Protein AF-A0A1E3VMN7-F1 (afdb_monomer_lite)

Sequence (327 aa):
MAWQLLLWRPREERSADHFLLVGLVFLIGFGSLAFHLYADEGTALADVIPIVIFMLVYLGFALNRFLGVPPGWTVMLAIGFVALVGAAMHVQCWEGGIGLPGPEVTDAKPCLNGSMAYLPALGALIVIGMLLAERHHRAAPYVIWAAVLFTVSIILRSLDMAFCDQVVIDGRNVGTHFIWHLLNAVVLFLLLRASLEAGPVLAAPATAEPVTEAEPEAPSAPAAAPVETVPVEAMPAKDEPVETPEVASAGEAAMLEAAAKAEEEAEEAEPDDGPEPKVSEASDAAEEEAPKEDESESPRQRVGRRRSRPVPPKAPFGRPERASTQS

pLDDT: mean 73.31, std 27.24, range [29.06, 98.81]

Secondary structure (DSSP, 8-state):
-HHHHHHHS-GGG--HHHHHHHHHHHHHHHHHHHHHHH-SHHHHHHHHHHHHHHHHHHHHHIIIIIT---HHHHHHHHHHHHHHHHHHHT-EEETTEEE---TT--S-EEGGGGGGGGHHHHHHHHHHHHHHHHTT-TTHHHHHHHHHHHHHHHHHHHHHHHHTTT-EETTEE--SHHHHHHHHHHHHHHHHHHHTTSPP-----------------PPPP----PPPPPPP-----------------SSSHHHHHHHHHHHTTSSS-----------------------------------------------------------

Foldseek 3Di:
DLVVVLVPDDPLLHDPLLVVLVVLLVQLVVLVVQCVVPVDPVSVCSNVVSVLVNLLSLQLLLCCQVVVHDNVVSVVVSVVLVVQLVLQQQWWDDPVGIHRDDPPDPRTDQALLSLSSCVSSLVSLVVSLVVCVVVVQPLNVLSVVLSVLLVVLSNQSSCQVVCQVVDADPNHRPGSNVVSVVSVSSSSVSSSVSSSSGGRPPDDPPPPDPPPPDPPPDDDDDDDDDDDDDDDDDDDDDDDDDDDDDDDDDPPVVVVVVVVVVVVVVPPDDDDDDDDDDDDDDDDDDDDDDDDDDDDDDDDDDDDDDDDDDDDDDDDDDDDDDDDDDD

Radius of gyration: 40.38 Å; chains: 1; bounding box: 114×70×128 Å

Structure (mmCIF, N/CA/C/O backbone):
data_AF-A0A1E3VMN7-F1
#
_entry.id   AF-A0A1E3VMN7-F1
#
loop_
_atom_site.group_PDB
_atom_site.id
_atom_site.type_symbol
_atom_site.label_atom_id
_atom_site.label_alt_id
_atom_site.label_comp_id
_atom_site.label_asym_id
_atom_site.label_entity_id
_atom_site.label_seq_id
_atom_site.pdbx_PDB_ins_code
_atom_site.Cartn_x
_atom_site.Cartn_y
_atom_site.Cartn_z
_atom_site.occupancy
_atom_site.B_iso_or_equiv
_atom_site.auth_seq_id
_atom_site.auth_comp_id
_atom_site.auth_asym_id
_atom_site.auth_atom_id
_atom_site.pdbx_PDB_model_num
ATOM 1 N N . MET A 1 1 ? -17.424 1.208 -3.828 1.00 82.81 1 MET A N 1
ATOM 2 C CA . MET A 1 1 ? -17.922 0.214 -2.845 1.00 82.81 1 MET A CA 1
ATOM 3 C C . MET A 1 1 ? -17.631 0.601 -1.392 1.00 82.81 1 MET A C 1
ATOM 5 O O . MET A 1 1 ? -18.583 0.824 -0.660 1.00 82.81 1 MET A O 1
ATOM 9 N N . ALA A 1 2 ? -16.369 0.741 -0.961 1.00 82.12 2 ALA A N 1
ATOM 10 C CA . ALA A 1 2 ? -16.036 1.039 0.445 1.00 82.12 2 ALA A CA 1
ATOM 11 C C . ALA A 1 2 ? -16.688 2.321 1.006 1.00 82.12 2 ALA A C 1
ATOM 13 O O . ALA A 1 2 ? -17.198 2.308 2.121 1.00 82.12 2 ALA A O 1
ATOM 14 N N . TRP A 1 3 ? -16.751 3.394 0.209 1.00 87.88 3 TRP A N 1
ATOM 15 C CA . TRP A 1 3 ? -17.481 4.620 0.563 1.00 87.88 3 TRP A CA 1
ATOM 16 C C . TRP A 1 3 ? -18.953 4.350 0.903 1.00 87.88 3 TRP A C 1
ATOM 18 O O . TRP A 1 3 ? -19.457 4.813 1.920 1.00 87.88 3 TRP A O 1
ATOM 28 N N . GLN A 1 4 ? -19.629 3.540 0.087 1.00 90.12 4 GLN A N 1
ATOM 29 C CA . GLN A 1 4 ? -21.030 3.191 0.299 1.00 90.12 4 GLN A CA 1
ATOM 30 C C . GLN A 1 4 ? -21.219 2.377 1.584 1.00 90.12 4 GLN A C 1
ATOM 32 O O . GLN A 1 4 ? -22.103 2.688 2.377 1.00 90.12 4 GLN A O 1
ATOM 37 N N . LEU A 1 5 ? -20.348 1.388 1.820 1.00 88.00 5 LEU A N 1
ATOM 38 C CA . LEU A 1 5 ? -20.354 0.594 3.053 1.00 88.00 5 LEU A CA 1
ATOM 39 C C . LEU A 1 5 ? -20.176 1.481 4.293 1.00 88.00 5 LEU A C 1
ATOM 41 O O . LEU A 1 5 ? -20.866 1.288 5.292 1.00 88.00 5 LEU A O 1
ATOM 45 N N . LEU A 1 6 ? -19.300 2.488 4.219 1.00 88.94 6 LEU A N 1
ATOM 46 C CA . LEU A 1 6 ? -19.110 3.461 5.294 1.00 88.94 6 LEU A CA 1
ATOM 47 C C . LEU A 1 6 ? -20.357 4.334 5.511 1.00 88.94 6 LEU A C 1
ATOM 49 O O . LEU A 1 6 ? -20.742 4.585 6.652 1.00 88.94 6 LEU A O 1
ATOM 53 N N . LEU A 1 7 ? -21.009 4.789 4.438 1.00 90.56 7 LEU A N 1
ATOM 54 C CA . LEU A 1 7 ? -22.218 5.611 4.534 1.00 90.56 7 LEU A CA 1
ATOM 55 C C . LEU A 1 7 ? -23.453 4.845 5.021 1.00 90.56 7 LEU A C 1
ATOM 57 O O . LEU A 1 7 ? -24.372 5.476 5.545 1.00 90.56 7 LEU A O 1
ATOM 61 N N . TRP A 1 8 ? -23.484 3.520 4.883 1.00 91.75 8 TRP A N 1
ATOM 62 C CA . TRP A 1 8 ? -24.551 2.675 5.429 1.00 91.75 8 TRP A CA 1
ATOM 63 C C . TRP A 1 8 ? -24.409 2.382 6.924 1.00 91.75 8 TRP A C 1
ATOM 65 O O . TRP A 1 8 ? -25.374 1.956 7.552 1.00 91.75 8 TRP A O 1
ATOM 75 N N . ARG A 1 9 ? -23.247 2.652 7.523 1.00 87.94 9 ARG A N 1
ATOM 76 C CA . ARG A 1 9 ? -23.039 2.478 8.967 1.00 87.94 9 ARG A CA 1
ATOM 77 C C . ARG A 1 9 ? -23.756 3.570 9.770 1.00 87.94 9 ARG A C 1
ATOM 79 O O . ARG A 1 9 ? -23.831 4.705 9.284 1.00 87.94 9 ARG A O 1
ATOM 86 N N . PRO A 1 10 ? -24.234 3.297 10.996 1.00 89.25 10 PRO A N 1
ATOM 87 C CA . PRO A 1 10 ? -24.725 4.331 11.910 1.00 89.25 10 PRO A CA 1
ATOM 88 C C . PRO A 1 10 ? -23.705 5.460 12.089 1.00 89.25 10 PRO A C 1
ATOM 90 O O . PRO A 1 10 ? -22.500 5.229 11.997 1.00 89.25 10 PRO A O 1
ATOM 93 N N . ARG A 1 11 ? -24.162 6.697 12.328 1.00 85.19 11 ARG A N 1
ATOM 94 C CA . ARG A 1 11 ? -23.259 7.861 12.438 1.00 85.19 11 ARG A CA 1
ATOM 95 C C . ARG A 1 11 ? -22.236 7.711 13.566 1.00 85.19 11 ARG A C 1
ATOM 97 O O . ARG A 1 11 ? -21.101 8.127 13.374 1.00 85.19 11 ARG A O 1
ATOM 104 N N . GLU A 1 12 ? -22.613 7.079 14.676 1.00 84.25 12 GLU A N 1
ATOM 105 C CA . GLU A 1 12 ? -21.724 6.827 15.820 1.00 84.25 12 GLU A CA 1
ATOM 106 C C . GLU A 1 12 ? -20.579 5.848 15.505 1.00 84.25 12 GLU A C 1
ATOM 108 O O . GLU A 1 12 ? -19.523 5.903 16.128 1.00 84.25 12 GLU A O 1
ATOM 113 N N . GLU A 1 13 ? -20.751 4.974 14.509 1.00 84.88 13 GLU A N 1
ATOM 114 C CA . GLU A 1 13 ? -19.733 3.999 14.087 1.00 84.88 13 GLU A CA 1
ATOM 115 C C . GLU A 1 13 ? -18.788 4.557 13.007 1.00 84.88 13 GLU A C 1
ATOM 117 O O . GLU A 1 13 ? -17.828 3.897 12.586 1.00 84.88 13 GLU A O 1
ATOM 122 N N . ARG A 1 14 ? -19.052 5.774 12.518 1.00 88.00 14 ARG A N 1
ATOM 123 C CA . ARG A 1 14 ? -18.200 6.455 11.540 1.00 88.00 14 ARG A CA 1
ATOM 124 C C . ARG A 1 14 ? -17.135 7.240 12.291 1.00 88.00 14 ARG A C 1
ATOM 126 O O . ARG A 1 14 ? -17.440 8.061 13.144 1.00 88.00 14 ARG A O 1
ATOM 133 N N . SER A 1 15 ? -15.875 7.026 11.932 1.00 88.31 15 SER A N 1
ATOM 134 C CA . SER A 1 15 ? -14.748 7.761 12.502 1.00 88.31 15 SER A CA 1
ATOM 135 C C . SER A 1 15 ? -14.002 8.518 11.408 1.00 88.31 15 SER A C 1
ATOM 137 O O . SER A 1 15 ? -14.056 8.121 10.240 1.00 88.31 15 SER A O 1
ATOM 139 N N . ALA A 1 16 ? -13.323 9.608 11.779 1.00 91.62 16 ALA A N 1
ATOM 140 C CA . ALA A 1 16 ? -12.533 10.420 10.851 1.00 91.62 16 ALA A CA 1
ATOM 141 C C . ALA A 1 16 ? -11.503 9.574 10.082 1.00 91.62 16 ALA A C 1
ATOM 143 O O . ALA A 1 16 ? -11.336 9.763 8.879 1.00 91.62 16 ALA A O 1
ATOM 144 N N . ASP A 1 17 ? -10.908 8.579 10.745 1.00 92.38 17 ASP A N 1
ATOM 145 C CA . ASP A 1 17 ? -9.945 7.650 10.149 1.00 92.38 17 ASP A CA 1
ATOM 146 C C . ASP A 1 17 ? -10.533 6.912 8.939 1.00 92.38 17 ASP A C 1
ATOM 148 O O . ASP A 1 17 ? -9.870 6.789 7.914 1.00 92.38 17 ASP A O 1
ATOM 152 N N . HIS A 1 18 ? -11.799 6.479 9.002 1.00 92.44 18 HIS A N 1
ATOM 153 C CA . HIS A 1 18 ? -12.441 5.797 7.873 1.00 92.44 18 HIS A CA 1
ATOM 154 C C . HIS A 1 18 ? -12.563 6.720 6.652 1.00 92.44 18 HIS A C 1
ATOM 156 O O . HIS A 1 18 ? -12.295 6.301 5.528 1.00 92.44 18 HIS A O 1
ATOM 162 N N . PHE A 1 19 ? -12.943 7.984 6.863 1.00 94.38 19 PHE A N 1
ATOM 163 C CA . PHE A 1 19 ? -13.040 8.967 5.781 1.00 94.38 19 PHE A CA 1
ATOM 164 C C . PHE A 1 19 ? -11.667 9.312 5.205 1.00 94.38 19 PHE A C 1
ATOM 166 O O . PHE A 1 19 ? -11.527 9.391 3.985 1.00 94.38 19 PHE A O 1
ATOM 173 N N . LEU A 1 20 ? -10.657 9.461 6.066 1.00 96.75 20 LEU A N 1
ATOM 174 C CA . LEU A 1 20 ? -9.276 9.694 5.655 1.00 96.75 20 LEU A CA 1
ATOM 175 C C . LEU A 1 20 ? -8.756 8.545 4.784 1.00 96.75 20 LEU A C 1
ATOM 177 O O . LEU A 1 20 ? -8.248 8.792 3.694 1.00 96.75 20 LEU A O 1
ATOM 181 N N . LEU A 1 21 ? -8.930 7.295 5.225 1.00 97.31 21 LEU A N 1
ATOM 182 C CA . LEU A 1 21 ? -8.490 6.119 4.474 1.00 97.31 21 LEU A CA 1
ATOM 183 C C . LEU A 1 21 ? -9.192 6.018 3.113 1.00 97.31 21 LEU A C 1
ATOM 185 O O . LEU A 1 21 ? -8.534 5.757 2.108 1.00 97.31 21 LEU A O 1
ATOM 189 N N . VAL A 1 22 ? -10.506 6.267 3.047 1.00 97.19 22 VAL A N 1
ATOM 190 C CA . VAL A 1 22 ? -11.230 6.267 1.765 1.00 97.19 22 VAL A CA 1
ATOM 191 C C . VAL A 1 22 ? -10.747 7.398 0.851 1.00 97.19 22 VAL A C 1
ATOM 193 O O . VAL A 1 22 ? -10.526 7.162 -0.336 1.00 97.19 22 VAL A O 1
ATOM 196 N N . GLY A 1 23 ? -10.541 8.603 1.388 1.00 97.56 23 GLY A N 1
ATOM 197 C CA . GLY A 1 23 ? -10.003 9.737 0.633 1.00 97.56 23 GLY A CA 1
ATOM 198 C C . GLY A 1 23 ? -8.613 9.452 0.060 1.00 97.56 23 GLY A C 1
ATOM 199 O O . GLY A 1 23 ? -8.367 9.722 -1.114 1.00 97.56 23 GLY A O 1
ATOM 200 N N . LEU A 1 24 ? -7.731 8.830 0.846 1.00 98.25 24 LEU A N 1
ATOM 201 C CA . LEU A 1 24 ? -6.405 8.409 0.387 1.00 98.25 24 LEU A CA 1
ATOM 202 C C . LEU A 1 24 ? -6.485 7.372 -0.737 1.00 98.25 24 LEU A C 1
ATOM 204 O O . LEU A 1 24 ? -5.747 7.490 -1.708 1.00 98.25 24 LEU A O 1
ATOM 208 N N . VAL A 1 25 ? -7.403 6.404 -0.667 1.00 98.31 25 VAL A N 1
ATOM 209 C CA . VAL A 1 25 ? -7.595 5.429 -1.757 1.00 98.31 25 VAL A CA 1
ATOM 210 C C . VAL A 1 25 ? -8.078 6.101 -3.047 1.00 98.31 25 VAL A C 1
ATOM 212 O O . VAL A 1 25 ? -7.618 5.728 -4.125 1.00 98.31 25 VAL A O 1
ATOM 215 N N . PHE A 1 26 ? -8.938 7.123 -2.966 1.00 97.38 26 PHE A N 1
ATOM 216 C CA . PHE A 1 26 ? -9.281 7.929 -4.145 1.00 97.38 26 PHE A CA 1
ATOM 217 C C . PHE A 1 26 ? -8.062 8.663 -4.710 1.00 97.38 26 PHE A C 1
ATOM 219 O O . PHE A 1 26 ? -7.855 8.628 -5.921 1.00 97.38 26 PHE A O 1
ATOM 226 N N . LEU A 1 27 ? -7.239 9.284 -3.857 1.00 98.12 27 LEU A N 1
ATOM 227 C CA . LEU A 1 27 ? -6.013 9.960 -4.293 1.00 98.12 27 LEU A CA 1
ATOM 228 C C . LEU A 1 27 ? -5.032 8.996 -4.968 1.00 98.12 27 LEU A C 1
ATOM 230 O O . LEU A 1 27 ? -4.487 9.347 -6.007 1.00 98.12 27 LEU A O 1
ATOM 234 N N . ILE A 1 28 ? -4.868 7.779 -4.438 1.00 98.31 28 ILE A N 1
ATOM 235 C CA . ILE A 1 28 ? -4.066 6.721 -5.073 1.00 98.31 28 ILE A CA 1
ATOM 236 C C . ILE A 1 28 ? -4.623 6.398 -6.463 1.00 98.31 28 ILE A C 1
ATOM 238 O O . ILE A 1 28 ? -3.878 6.389 -7.435 1.00 98.31 28 ILE A O 1
ATOM 242 N N . GLY A 1 29 ? -5.935 6.173 -6.584 1.00 97.06 29 GLY A N 1
ATOM 243 C CA . GLY A 1 29 ? -6.560 5.862 -7.873 1.00 97.06 29 GLY A CA 1
ATOM 244 C C . GLY A 1 29 ? -6.376 6.973 -8.912 1.00 97.06 29 GLY A C 1
ATOM 245 O O . GLY A 1 29 ? -6.014 6.691 -10.053 1.00 97.06 29 GLY A O 1
ATOM 246 N N . PHE A 1 30 ? -6.575 8.235 -8.519 1.00 97.88 30 PHE A N 1
ATOM 247 C CA . PHE A 1 30 ? -6.383 9.381 -9.412 1.00 97.88 30 PHE A CA 1
ATOM 248 C C . PHE A 1 30 ? -4.915 9.609 -9.776 1.00 97.88 30 PHE A C 1
ATOM 250 O O . PHE A 1 30 ? -4.625 9.874 -10.941 1.00 97.88 30 PHE A O 1
ATOM 257 N N . GLY A 1 31 ? -4.000 9.489 -8.812 1.00 97.50 31 GLY A N 1
ATOM 258 C CA . GLY A 1 31 ? -2.562 9.600 -9.049 1.00 97.50 31 GLY A CA 1
ATOM 259 C C . GLY A 1 31 ? -2.064 8.531 -10.014 1.00 97.50 31 GLY A C 1
ATOM 260 O O . GLY A 1 31 ? -1.425 8.853 -11.012 1.00 97.50 31 GLY A O 1
ATOM 261 N N . SER A 1 32 ? -2.458 7.279 -9.777 1.00 96.62 32 SER A N 1
ATOM 262 C CA . SER A 1 32 ? -2.106 6.142 -10.628 1.00 96.62 32 SER A CA 1
ATOM 263 C C . SER A 1 32 ? -2.631 6.300 -12.052 1.00 96.62 32 SER A C 1
ATOM 265 O O . SER A 1 32 ? -1.887 6.136 -13.017 1.00 96.62 32 SER A O 1
ATOM 267 N N . LEU A 1 33 ? -3.898 6.702 -12.199 1.00 97.00 33 LEU A N 1
ATOM 268 C CA . LEU A 1 33 ? -4.479 6.990 -13.508 1.00 97.00 33 LEU A CA 1
ATOM 269 C C . LEU A 1 33 ? -3.723 8.123 -14.219 1.00 97.00 33 LEU A C 1
ATOM 271 O O . LEU A 1 33 ? -3.399 7.989 -15.396 1.00 97.00 33 LEU A O 1
ATOM 275 N N . ALA A 1 34 ? -3.426 9.221 -13.517 1.00 97.31 34 ALA A N 1
ATOM 276 C CA . ALA A 1 34 ? -2.702 10.352 -14.091 1.00 97.31 34 ALA A CA 1
ATOM 277 C C . ALA A 1 34 ? -1.299 9.947 -14.567 1.00 97.31 34 ALA A C 1
ATOM 279 O O . ALA A 1 34 ? -0.908 10.317 -15.672 1.00 97.31 34 ALA A O 1
ATOM 280 N N . PHE A 1 35 ? -0.570 9.143 -13.791 1.00 97.31 35 PHE A N 1
ATOM 281 C CA . PHE A 1 35 ? 0.745 8.652 -14.199 1.00 97.31 35 PHE A CA 1
ATOM 282 C C . PHE A 1 35 ? 0.680 7.794 -15.464 1.00 97.31 35 PHE A C 1
ATOM 284 O O . PHE A 1 35 ? 1.468 8.004 -16.381 1.00 97.31 35 PHE A O 1
ATOM 291 N N . HIS A 1 36 ? -0.306 6.903 -15.574 1.00 95.44 36 HIS A N 1
ATOM 292 C CA . HIS A 1 36 ? -0.474 6.065 -16.770 1.00 95.44 36 HIS A CA 1
ATOM 293 C C . HIS A 1 36 ? -1.017 6.816 -17.997 1.00 95.44 36 HIS A C 1
ATOM 295 O O . HIS A 1 36 ? -0.946 6.298 -19.108 1.00 95.44 36 HIS A O 1
ATOM 301 N N . LEU A 1 37 ? -1.534 8.037 -17.823 1.00 95.88 37 LEU A N 1
ATOM 302 C CA . LEU A 1 37 ? -1.948 8.920 -18.920 1.00 95.88 37 LEU A CA 1
ATOM 303 C C . LEU A 1 37 ? -0.810 9.828 -19.412 1.00 95.88 37 LEU A C 1
ATOM 305 O O . LEU A 1 37 ? -0.699 10.046 -20.618 1.00 95.88 37 LEU A O 1
ATOM 309 N N . TYR A 1 38 ? -0.002 10.379 -18.499 1.00 97.00 38 TYR A N 1
ATOM 310 C CA . TYR A 1 38 ? 0.975 11.435 -18.808 1.00 97.00 38 TYR A CA 1
ATOM 311 C C . TYR A 1 38 ? 2.444 10.997 -18.707 1.00 97.00 38 TYR A C 1
ATOM 313 O O . TYR A 1 38 ? 3.273 11.520 -19.449 1.00 97.00 38 TYR A O 1
ATOM 321 N N . ALA A 1 39 ? 2.761 10.036 -17.834 1.00 94.12 39 ALA A N 1
ATOM 322 C CA . ALA A 1 39 ? 4.092 9.454 -17.640 1.00 94.12 39 ALA A CA 1
ATOM 323 C C . ALA A 1 39 ? 5.225 10.475 -17.387 1.00 94.12 39 ALA A C 1
ATOM 325 O O . ALA A 1 39 ? 6.330 10.337 -17.914 1.00 94.12 39 ALA A O 1
ATOM 326 N N . ASP A 1 40 ? 4.967 11.490 -16.560 1.00 96.88 40 ASP A N 1
ATOM 327 C CA . ASP A 1 40 ? 5.954 12.496 -16.148 1.00 96.88 40 ASP A CA 1
ATOM 328 C C . ASP A 1 40 ? 6.315 12.383 -14.655 1.00 96.88 40 ASP A C 1
ATOM 330 O O . ASP A 1 40 ? 5.672 11.673 -13.881 1.00 96.88 40 ASP A O 1
ATOM 334 N N . GLU A 1 41 ? 7.359 13.096 -14.226 1.00 96.56 41 GLU A N 1
ATOM 335 C CA . GLU A 1 41 ? 7.842 13.047 -12.838 1.00 96.56 41 GLU A CA 1
ATOM 336 C C . GLU A 1 41 ? 6.786 13.510 -11.822 1.00 96.56 41 GLU A C 1
ATOM 338 O O . GLU A 1 41 ? 6.670 12.935 -10.737 1.00 96.56 41 GLU A O 1
ATOM 343 N N . GLY A 1 42 ? 5.993 14.529 -12.162 1.00 96.69 42 GLY A N 1
ATOM 344 C CA . GLY A 1 42 ? 4.953 15.057 -11.286 1.00 96.69 42 GLY A CA 1
ATOM 345 C C . GLY A 1 42 ? 3.823 14.054 -11.084 1.00 96.69 42 GLY A C 1
ATOM 346 O O . GLY A 1 42 ? 3.380 13.839 -9.952 1.00 96.69 42 GLY A O 1
ATOM 347 N N . THR A 1 43 ? 3.389 13.391 -12.155 1.00 96.75 43 THR A N 1
ATOM 348 C CA . THR A 1 43 ? 2.353 12.355 -12.065 1.00 96.75 43 THR A CA 1
ATOM 349 C C . THR A 1 43 ? 2.869 11.069 -11.418 1.00 96.75 43 THR A C 1
ATOM 351 O O . THR A 1 43 ? 2.131 10.454 -10.650 1.00 96.75 43 THR A O 1
ATOM 354 N N . ALA A 1 44 ? 4.153 10.730 -11.582 1.00 96.44 44 ALA A N 1
ATOM 355 C CA . ALA A 1 44 ? 4.793 9.638 -10.842 1.00 96.44 44 ALA A CA 1
ATOM 356 C C . ALA A 1 44 ? 4.767 9.885 -9.324 1.00 96.44 44 ALA A C 1
ATOM 358 O O . ALA A 1 44 ? 4.422 8.999 -8.539 1.00 96.44 44 ALA A O 1
ATOM 359 N N . LEU A 1 45 ? 5.089 11.110 -8.892 1.00 97.31 45 LEU A N 1
ATOM 360 C CA . LEU A 1 45 ? 4.985 11.496 -7.483 1.00 97.31 45 LEU A CA 1
ATOM 361 C C . LEU A 1 45 ? 3.531 11.488 -6.999 1.00 97.31 45 LEU A C 1
ATOM 363 O O . LEU A 1 45 ? 3.270 11.058 -5.874 1.00 97.31 45 LEU A O 1
ATOM 367 N N . ALA A 1 46 ? 2.587 11.924 -7.836 1.00 97.00 46 ALA A N 1
ATOM 368 C CA . ALA A 1 46 ? 1.162 11.887 -7.517 1.00 97.00 46 ALA A CA 1
ATOM 369 C C . ALA A 1 46 ? 0.620 10.456 -7.348 1.00 97.00 46 ALA A C 1
ATOM 371 O O . ALA A 1 46 ? -0.322 10.275 -6.583 1.00 97.00 46 ALA A O 1
ATOM 372 N N . ASP A 1 47 ? 1.209 9.453 -8.002 1.00 96.56 47 ASP A N 1
ATOM 373 C CA . ASP A 1 47 ? 0.903 8.032 -7.779 1.00 96.56 47 ASP A CA 1
ATOM 374 C C . ASP A 1 47 ? 1.542 7.517 -6.476 1.00 96.56 47 ASP A C 1
ATOM 376 O O . ASP A 1 47 ? 0.868 6.986 -5.590 1.00 96.56 47 ASP A O 1
ATOM 380 N N . VAL A 1 48 ? 2.847 7.741 -6.296 1.00 95.56 48 VAL A N 1
ATOM 381 C CA . VAL A 1 48 ? 3.622 7.108 -5.215 1.00 95.56 48 VAL A CA 1
ATOM 382 C C . VAL A 1 48 ? 3.406 7.761 -3.843 1.00 95.56 48 VAL A C 1
ATOM 384 O O . VAL A 1 48 ? 3.329 7.055 -2.832 1.00 95.56 48 VAL A O 1
ATOM 387 N N . ILE A 1 49 ? 3.299 9.091 -3.758 1.00 97.06 49 ILE A N 1
ATOM 388 C CA . ILE A 1 49 ? 3.182 9.795 -2.467 1.00 97.06 49 ILE A CA 1
ATOM 389 C C . ILE A 1 49 ? 1.910 9.377 -1.706 1.00 97.06 49 ILE A C 1
ATOM 391 O O . ILE A 1 49 ? 2.028 9.018 -0.528 1.00 97.06 49 ILE A O 1
ATOM 395 N N . PRO A 1 50 ? 0.707 9.355 -2.317 1.00 98.19 50 PRO A N 1
ATOM 396 C CA . PRO A 1 50 ? -0.499 8.894 -1.632 1.00 98.19 50 PRO A CA 1
ATOM 397 C C . PRO A 1 50 ? -0.402 7.449 -1.138 1.00 98.19 50 PRO A C 1
ATOM 399 O O . PRO A 1 50 ? -0.919 7.149 -0.062 1.00 98.19 50 PRO A O 1
ATOM 402 N N . ILE A 1 51 ? 0.297 6.572 -1.869 1.00 97.25 51 ILE A N 1
ATOM 403 C CA . ILE A 1 51 ? 0.534 5.182 -1.456 1.00 97.25 51 ILE A CA 1
ATOM 404 C C . ILE A 1 51 ? 1.347 5.145 -0.157 1.00 97.25 51 ILE A C 1
ATOM 406 O O . ILE A 1 51 ? 0.946 4.480 0.800 1.00 97.25 51 ILE A O 1
ATOM 410 N N . VAL A 1 52 ? 2.454 5.891 -0.088 1.00 96.69 52 VAL A N 1
ATOM 411 C CA . VAL A 1 52 ? 3.294 5.960 1.120 1.00 96.69 52 VAL A CA 1
ATOM 412 C C . VAL A 1 52 ? 2.508 6.531 2.300 1.00 96.69 52 VAL A C 1
ATOM 414 O O . VAL A 1 52 ? 2.553 5.976 3.399 1.00 96.69 52 VAL A O 1
ATOM 417 N N . ILE A 1 53 ? 1.736 7.600 2.081 1.00 98.31 53 ILE A N 1
ATOM 418 C CA . ILE A 1 53 ? 0.889 8.185 3.129 1.00 98.31 53 ILE A CA 1
ATOM 419 C C . ILE A 1 53 ? -0.139 7.158 3.619 1.00 98.31 53 ILE A C 1
ATOM 421 O O . ILE A 1 53 ? -0.291 6.985 4.828 1.00 98.31 53 ILE A O 1
ATOM 425 N N . PHE A 1 54 ? -0.803 6.437 2.712 1.00 98.44 54 PHE A N 1
ATOM 426 C CA . PHE A 1 54 ? -1.747 5.383 3.078 1.00 98.44 54 PHE A CA 1
ATOM 427 C C . PHE A 1 54 ? -1.082 4.279 3.901 1.00 98.44 54 PHE A C 1
ATOM 429 O O . PHE A 1 54 ? -1.635 3.890 4.927 1.00 98.44 54 PHE A O 1
ATOM 436 N N . MET A 1 55 ? 0.109 3.810 3.516 1.00 98.00 55 MET A N 1
ATOM 437 C CA . MET A 1 55 ? 0.845 2.800 4.288 1.00 98.00 55 MET A CA 1
ATOM 438 C C . MET A 1 55 ? 1.100 3.260 5.726 1.00 98.00 55 MET A C 1
ATOM 440 O O . MET A 1 55 ? 0.853 2.500 6.661 1.00 98.00 55 MET A O 1
ATOM 444 N N . LEU A 1 56 ? 1.546 4.505 5.919 1.00 98.00 56 LEU A N 1
ATOM 445 C CA . LEU A 1 56 ? 1.841 5.048 7.249 1.00 98.00 56 LEU A CA 1
ATOM 446 C C . LEU A 1 56 ? 0.579 5.261 8.085 1.00 98.00 56 LEU A C 1
ATOM 448 O O . LEU A 1 56 ? 0.536 4.861 9.250 1.00 98.00 56 LEU A O 1
ATOM 452 N N . VAL A 1 57 ? -0.457 5.858 7.491 1.00 98.06 57 VAL A N 1
ATOM 453 C CA . VAL A 1 57 ? -1.740 6.096 8.165 1.00 98.06 57 VAL A CA 1
ATOM 454 C C . VAL A 1 57 ? -2.396 4.770 8.538 1.00 98.06 57 VAL A C 1
ATOM 456 O O . VAL A 1 57 ? -2.853 4.616 9.669 1.00 98.06 57 VAL A O 1
ATOM 459 N N . TYR A 1 58 ? -2.405 3.791 7.633 1.00 98.50 58 TYR A N 1
ATOM 460 C CA . TYR A 1 58 ? -2.994 2.482 7.896 1.00 98.50 58 TYR A CA 1
ATOM 461 C C . TYR A 1 58 ? -2.183 1.675 8.916 1.00 98.50 58 TYR A C 1
ATOM 463 O O . TYR A 1 58 ? -2.773 1.017 9.770 1.00 98.50 58 TYR A O 1
ATOM 471 N N . LEU A 1 59 ? -0.847 1.751 8.888 1.00 98.38 59 LEU A N 1
ATOM 472 C CA . LEU A 1 59 ? -0.000 1.141 9.916 1.00 98.38 59 LEU A CA 1
ATOM 473 C C . LEU A 1 59 ? -0.312 1.728 11.297 1.00 98.38 59 LEU A C 1
ATOM 475 O O . LEU A 1 59 ? -0.546 0.973 12.240 1.00 98.38 59 LEU A O 1
ATOM 479 N N . GLY A 1 60 ? -0.368 3.058 11.408 1.00 97.75 60 GLY A N 1
ATOM 480 C CA . GLY A 1 60 ? -0.744 3.731 12.650 1.00 97.75 60 GLY A CA 1
ATOM 481 C C . GLY A 1 60 ? -2.137 3.319 13.123 1.00 97.75 60 GLY A C 1
ATOM 482 O O . GLY A 1 60 ? -2.304 2.879 14.261 1.00 97.75 60 GLY A O 1
ATOM 483 N N . PHE A 1 61 ? -3.114 3.347 12.214 1.00 97.44 61 PHE A N 1
ATOM 484 C CA . PHE A 1 61 ? -4.472 2.880 12.471 1.00 97.44 61 PHE A CA 1
ATOM 485 C C . PHE A 1 61 ? -4.490 1.439 12.996 1.00 97.44 61 PHE A C 1
ATOM 487 O O . PHE A 1 61 ? -5.089 1.181 14.034 1.00 97.44 61 PHE A O 1
ATOM 494 N N . ALA A 1 62 ? -3.812 0.501 12.334 1.00 97.69 62 ALA A N 1
ATOM 495 C CA . ALA A 1 62 ? -3.806 -0.903 12.730 1.00 97.69 62 ALA A CA 1
ATOM 496 C C . ALA A 1 62 ? -3.144 -1.116 14.102 1.00 97.69 62 ALA A C 1
ATOM 498 O O . ALA A 1 62 ? -3.676 -1.846 14.943 1.00 97.69 62 ALA A O 1
ATOM 499 N N . LEU A 1 63 ? -2.021 -0.439 14.359 1.00 97.69 63 LEU A N 1
ATOM 500 C CA . LEU A 1 63 ? -1.323 -0.492 15.644 1.00 97.69 63 LEU A CA 1
ATOM 501 C C . LEU A 1 63 ? -2.193 0.067 16.779 1.00 97.69 63 LEU A C 1
ATOM 503 O O . LEU A 1 63 ? -2.323 -0.578 17.820 1.00 97.69 63 LEU A O 1
ATOM 507 N N . ASN A 1 64 ? -2.829 1.224 16.585 1.00 95.56 64 ASN A N 1
ATOM 508 C CA . ASN A 1 64 ? -3.650 1.852 17.621 1.00 95.56 64 ASN A CA 1
ATOM 509 C C . ASN A 1 64 ? -5.008 1.163 17.795 1.00 95.56 64 ASN A C 1
ATOM 511 O O . ASN A 1 64 ? -5.377 0.805 18.911 1.00 95.56 64 ASN A O 1
ATOM 515 N N . ARG A 1 65 ? -5.761 0.990 16.704 1.00 94.44 65 ARG A N 1
ATOM 516 C CA . ARG A 1 65 ? -7.169 0.56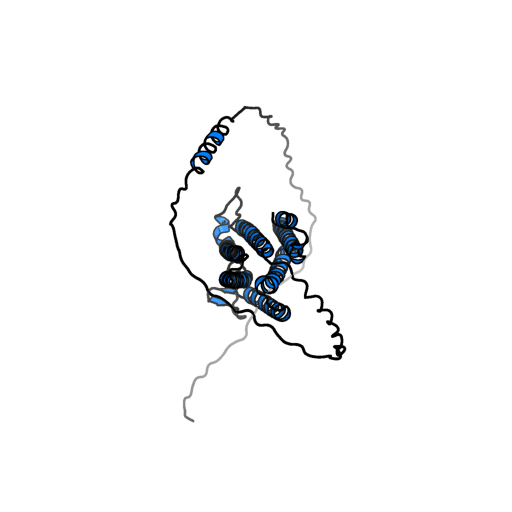9 16.737 1.00 94.44 65 ARG A CA 1
ATOM 517 C C . ARG A 1 65 ? -7.347 -0.934 16.851 1.00 94.44 65 ARG A C 1
ATOM 519 O O . ARG A 1 65 ? -8.285 -1.358 17.515 1.00 94.44 65 ARG A O 1
ATOM 526 N N . PHE A 1 66 ? -6.487 -1.735 16.221 1.00 95.75 66 PHE A N 1
ATOM 527 C CA . PHE A 1 66 ? -6.606 -3.190 16.323 1.00 95.75 66 PHE A CA 1
ATOM 528 C C . PHE A 1 66 ? -5.731 -3.776 17.428 1.00 95.75 66 PHE A C 1
ATOM 530 O O . PHE A 1 66 ? -6.148 -4.701 18.125 1.00 95.75 66 PHE A O 1
ATOM 537 N N . LEU A 1 67 ? -4.507 -3.262 17.585 1.00 95.88 67 LEU A N 1
ATOM 538 C CA . LEU A 1 67 ? -3.536 -3.846 18.510 1.00 95.88 67 LEU A CA 1
ATOM 539 C C . LEU A 1 67 ? -3.439 -3.127 19.862 1.00 95.88 67 LEU A C 1
ATOM 541 O O . LEU A 1 67 ? -2.870 -3.711 20.788 1.00 95.88 67 LEU A O 1
ATOM 545 N N . GLY A 1 68 ? -4.025 -1.933 20.004 1.00 94.88 68 GLY A N 1
ATOM 546 C CA . GLY A 1 68 ? -4.023 -1.161 21.252 1.00 94.88 68 GLY A CA 1
ATOM 547 C C . GLY A 1 68 ? -2.658 -0.566 21.611 1.00 94.88 68 GLY A C 1
ATOM 548 O O . GLY A 1 68 ? -2.404 -0.261 22.774 1.00 94.88 68 GLY A O 1
ATOM 549 N N . VAL A 1 69 ? -1.751 -0.431 20.639 1.00 96.19 69 VAL A N 1
ATOM 550 C CA . VAL A 1 69 ? -0.413 0.130 20.858 1.00 96.19 69 VAL A CA 1
ATOM 551 C C . VAL A 1 69 ? -0.540 1.625 21.184 1.00 96.19 69 VAL A C 1
ATOM 553 O O . VAL A 1 69 ? -1.240 2.337 20.462 1.00 96.19 69 VAL A O 1
ATOM 556 N N . PRO A 1 70 ? 0.135 2.146 22.227 1.00 96.19 70 PRO A N 1
ATOM 557 C CA . PRO A 1 70 ? 0.090 3.570 22.549 1.00 96.19 70 PRO A CA 1
ATOM 558 C C . PRO A 1 70 ? 0.651 4.458 21.418 1.00 96.19 70 PRO A C 1
ATOM 560 O O . PRO A 1 70 ? 1.571 4.034 20.705 1.00 96.19 70 PRO A O 1
ATOM 563 N N . PRO A 1 71 ? 0.194 5.719 21.276 1.00 94.38 71 PRO A N 1
ATOM 564 C CA . PRO A 1 71 ? 0.628 6.604 20.189 1.00 94.38 71 PRO A CA 1
ATOM 565 C C . PRO A 1 71 ? 2.146 6.824 20.113 1.00 94.38 71 PRO A C 1
ATOM 567 O O . PRO A 1 71 ? 2.710 6.814 19.024 1.00 94.38 71 PRO A O 1
ATOM 570 N N . GLY A 1 72 ? 2.838 6.940 21.255 1.00 95.75 72 GLY A N 1
ATOM 571 C CA . GLY A 1 72 ? 4.298 7.123 21.277 1.00 95.75 72 GLY A CA 1
ATOM 572 C C . GLY A 1 72 ? 5.064 5.955 20.641 1.00 95.75 72 GLY A C 1
ATOM 573 O O . GLY A 1 72 ? 5.931 6.162 19.794 1.00 95.75 72 GLY A O 1
ATOM 574 N N . TRP A 1 73 ? 4.682 4.718 20.977 1.00 97.50 73 TRP A N 1
ATOM 575 C CA . TRP A 1 73 ? 5.241 3.511 20.355 1.00 97.50 73 TRP A CA 1
ATOM 576 C C . TRP A 1 73 ? 4.855 3.392 18.882 1.00 97.50 73 TRP A C 1
ATOM 578 O O . TRP A 1 73 ? 5.651 2.933 18.069 1.00 97.50 73 TRP A O 1
ATOM 588 N N . THR A 1 74 ? 3.658 3.854 18.525 1.00 96.88 74 THR A N 1
ATOM 589 C CA . THR A 1 74 ? 3.182 3.854 17.137 1.00 96.88 74 THR A CA 1
ATOM 590 C C . THR A 1 74 ? 4.033 4.758 16.253 1.00 96.88 74 THR A C 1
ATOM 592 O O . THR A 1 74 ? 4.456 4.332 15.183 1.00 96.88 74 THR A O 1
ATOM 595 N N . VAL A 1 75 ? 4.356 5.970 16.716 1.00 97.25 75 VAL A N 1
ATOM 596 C CA . VAL A 1 75 ? 5.252 6.890 15.995 1.00 97.25 75 VAL A CA 1
ATOM 597 C C . VAL A 1 75 ? 6.643 6.277 15.832 1.00 97.25 75 VAL A C 1
ATOM 599 O O . VAL A 1 75 ? 7.194 6.301 14.735 1.00 97.25 75 VAL A O 1
ATOM 602 N N . MET A 1 76 ? 7.194 5.673 16.889 1.00 97.88 76 MET A N 1
ATOM 603 C CA . MET A 1 76 ? 8.496 5.002 16.818 1.00 97.88 76 MET A CA 1
ATOM 604 C C . MET A 1 76 ? 8.498 3.860 15.785 1.00 97.88 76 MET A C 1
ATOM 606 O O . MET A 1 76 ? 9.413 3.770 14.967 1.00 97.88 76 MET A O 1
ATOM 610 N N . LEU A 1 77 ? 7.462 3.015 15.781 1.00 97.88 77 LEU A N 1
ATOM 611 C CA . LEU A 1 77 ? 7.317 1.930 14.806 1.00 97.88 77 LEU A CA 1
ATOM 612 C C . LEU A 1 77 ? 7.116 2.457 13.380 1.00 97.88 77 LEU A C 1
ATOM 614 O O . LEU A 1 77 ? 7.687 1.895 12.450 1.00 97.88 77 LEU A O 1
ATOM 618 N N . ALA A 1 78 ? 6.371 3.550 13.197 1.00 97.50 78 ALA A N 1
ATOM 619 C CA . ALA A 1 78 ? 6.207 4.193 11.895 1.00 97.50 78 ALA A CA 1
ATOM 620 C C . ALA A 1 78 ? 7.536 4.756 11.361 1.00 97.50 78 ALA A C 1
ATOM 622 O O . ALA A 1 78 ? 7.843 4.578 10.185 1.00 97.50 78 ALA A O 1
ATOM 623 N N . ILE A 1 79 ? 8.367 5.363 12.218 1.00 98.00 79 ILE A N 1
ATOM 624 C CA . ILE A 1 79 ? 9.724 5.801 11.846 1.00 98.00 79 ILE A CA 1
ATOM 625 C C . ILE A 1 79 ? 10.580 4.598 11.433 1.00 98.00 79 ILE A C 1
ATOM 627 O O . ILE A 1 79 ? 11.234 4.637 10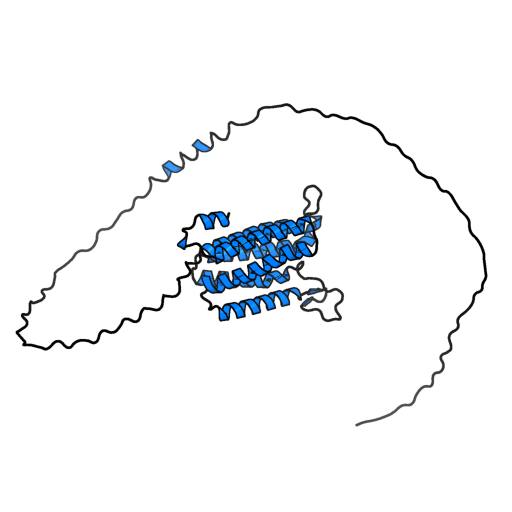.392 1.00 98.00 79 ILE A O 1
ATOM 631 N N . GLY A 1 80 ? 10.545 3.512 12.213 1.00 98.00 80 GLY A N 1
ATOM 632 C CA . GLY A 1 80 ? 11.241 2.269 11.872 1.00 98.00 80 GLY A CA 1
ATOM 633 C C . GLY A 1 80 ? 10.771 1.678 10.541 1.00 98.00 80 GLY A C 1
ATOM 634 O O . GLY A 1 80 ? 11.587 1.233 9.737 1.00 98.00 80 GLY A O 1
ATOM 635 N N . PHE A 1 81 ? 9.469 1.739 10.266 1.00 97.94 81 PHE A N 1
ATOM 636 C CA . PHE A 1 81 ? 8.888 1.310 8.999 1.00 97.94 81 PHE A CA 1
ATOM 637 C C . PHE A 1 81 ? 9.388 2.154 7.819 1.00 97.94 81 PHE A C 1
ATOM 639 O O . PHE A 1 81 ? 9.829 1.588 6.822 1.00 97.94 81 PHE A O 1
ATOM 646 N N . VAL A 1 82 ? 9.399 3.488 7.940 1.00 97.62 82 VAL A N 1
ATOM 647 C CA . VAL A 1 82 ? 9.967 4.381 6.911 1.00 97.62 82 VAL A CA 1
ATOM 648 C C . VAL A 1 82 ? 11.443 4.067 6.670 1.00 97.62 82 VAL A C 1
ATOM 650 O O . VAL A 1 82 ? 11.864 3.971 5.518 1.00 97.62 82 VAL A O 1
ATOM 653 N N . ALA A 1 83 ? 12.222 3.859 7.734 1.00 97.44 83 ALA A N 1
ATOM 654 C CA . ALA A 1 83 ? 13.630 3.489 7.616 1.00 97.44 83 ALA A CA 1
ATOM 655 C C . ALA A 1 83 ? 13.808 2.148 6.886 1.00 97.44 83 ALA A C 1
ATOM 657 O O . ALA A 1 83 ? 14.699 2.021 6.049 1.00 97.44 83 ALA A O 1
ATOM 658 N N . LEU A 1 84 ? 12.940 1.168 7.152 1.00 97.12 84 LEU A N 1
ATOM 659 C CA . LEU A 1 84 ? 12.978 -0.137 6.497 1.00 97.12 84 LEU A CA 1
ATOM 660 C C . LEU A 1 84 ? 12.590 -0.052 5.012 1.00 97.12 84 LEU A C 1
ATOM 662 O O . LEU A 1 84 ? 13.248 -0.675 4.181 1.00 97.12 84 LEU A O 1
ATOM 666 N N . VAL A 1 85 ? 11.577 0.749 4.662 1.00 95.75 85 VAL A N 1
ATOM 667 C CA . VAL A 1 85 ? 11.218 1.046 3.261 1.00 95.75 85 VAL A CA 1
ATOM 668 C C . VAL A 1 85 ? 12.371 1.745 2.542 1.00 95.75 85 VAL A C 1
ATOM 670 O O . VAL A 1 85 ? 12.754 1.323 1.451 1.00 95.75 85 VAL A O 1
ATOM 673 N N . GLY A 1 86 ? 12.978 2.758 3.166 1.00 94.31 86 GLY A N 1
ATOM 674 C CA . GLY A 1 86 ? 14.148 3.450 2.622 1.00 94.31 86 GLY A CA 1
ATOM 675 C C . GLY A 1 86 ? 15.334 2.507 2.409 1.00 94.31 86 GLY A C 1
ATOM 676 O O . GLY A 1 86 ? 15.918 2.483 1.330 1.00 94.31 86 GLY A O 1
ATOM 677 N N . ALA A 1 87 ? 15.644 1.658 3.391 1.00 94.38 87 ALA A N 1
ATOM 678 C CA . ALA A 1 87 ? 16.693 0.650 3.263 1.00 94.38 87 ALA A CA 1
ATOM 679 C C . ALA A 1 87 ? 16.405 -0.339 2.122 1.00 94.38 87 ALA A C 1
ATOM 681 O O . ALA A 1 87 ? 17.303 -0.646 1.340 1.00 94.38 87 ALA A O 1
ATOM 682 N N . ALA A 1 88 ? 15.156 -0.793 1.980 1.00 94.56 88 ALA A N 1
ATOM 683 C CA . ALA A 1 88 ? 14.755 -1.710 0.917 1.00 94.56 88 ALA A CA 1
ATOM 684 C C . ALA A 1 88 ? 14.892 -1.092 -0.487 1.00 94.56 88 ALA A C 1
ATOM 686 O O . ALA A 1 88 ? 15.279 -1.794 -1.419 1.00 94.56 88 ALA A O 1
ATOM 687 N N . MET A 1 89 ? 14.648 0.215 -0.637 1.00 91.81 89 MET A N 1
ATOM 688 C CA . MET A 1 89 ? 14.861 0.949 -1.896 1.00 91.81 89 MET A CA 1
ATOM 689 C C . MET A 1 89 ? 16.330 0.980 -2.339 1.00 91.81 89 MET A C 1
ATOM 691 O O . MET A 1 89 ? 16.617 1.074 -3.532 1.00 91.81 89 MET A O 1
ATOM 695 N N . HIS A 1 90 ? 17.268 0.881 -1.397 1.00 92.25 90 HIS A N 1
ATOM 696 C CA . HIS A 1 90 ? 18.697 0.846 -1.700 1.00 92.25 90 HIS A CA 1
ATOM 697 C C . HIS A 1 90 ? 19.217 -0.554 -2.040 1.00 92.25 90 HIS A C 1
ATOM 699 O O . HIS A 1 90 ? 20.351 -0.673 -2.502 1.00 92.25 90 HIS A O 1
ATOM 705 N N . VAL A 1 91 ? 18.415 -1.608 -1.856 1.00 93.00 91 VAL A N 1
ATOM 706 C CA . VAL A 1 91 ? 18.819 -2.972 -2.214 1.00 93.00 91 VAL A CA 1
ATOM 707 C C . VAL A 1 91 ? 18.798 -3.141 -3.732 1.00 93.00 91 VAL A C 1
ATOM 709 O O . VAL A 1 91 ? 17.766 -2.973 -4.383 1.00 93.00 91 VAL A O 1
ATOM 712 N N . GLN A 1 92 ? 19.950 -3.500 -4.290 1.00 93.62 92 GLN A N 1
ATOM 713 C CA . GLN A 1 92 ? 20.159 -3.728 -5.717 1.00 93.62 92 GLN A CA 1
ATOM 714 C C . GLN A 1 92 ? 20.612 -5.170 -5.973 1.00 93.62 92 GLN A C 1
ATOM 716 O O . GLN A 1 92 ? 21.101 -5.866 -5.078 1.00 93.62 92 GLN A O 1
ATOM 721 N N . CYS A 1 93 ? 20.430 -5.606 -7.215 1.00 92.38 93 CYS A N 1
ATOM 722 C CA . CYS A 1 93 ? 20.763 -6.931 -7.718 1.00 92.38 93 CYS A CA 1
ATOM 723 C C . CYS A 1 93 ? 21.814 -6.785 -8.821 1.00 92.38 93 CYS A C 1
ATOM 725 O O . CYS A 1 93 ? 21.690 -5.920 -9.691 1.00 92.38 93 CYS A O 1
ATOM 727 N N . TRP A 1 94 ? 22.838 -7.632 -8.791 1.00 92.12 94 TRP A N 1
ATOM 728 C CA . TRP A 1 94 ? 23.878 -7.730 -9.819 1.00 92.12 94 TRP A CA 1
ATOM 729 C C . TRP A 1 94 ? 24.343 -9.188 -9.943 1.00 92.12 94 TRP A C 1
ATOM 731 O O . TRP A 1 94 ? 23.933 -10.042 -9.158 1.00 92.12 94 TRP A O 1
ATOM 741 N N . GLU A 1 95 ? 25.212 -9.497 -10.909 1.00 86.69 95 GLU A N 1
ATOM 742 C CA . GLU A 1 95 ? 25.680 -10.878 -11.144 1.00 86.69 95 GLU A CA 1
ATOM 743 C C . GLU A 1 95 ? 26.318 -11.532 -9.905 1.00 86.69 95 GLU A C 1
ATOM 745 O O . GLU A 1 95 ? 26.241 -12.743 -9.722 1.00 86.69 95 GLU A O 1
ATOM 750 N N . GLY A 1 96 ? 26.929 -10.726 -9.033 1.00 83.69 96 GLY A N 1
ATOM 751 C CA . GLY A 1 96 ? 27.613 -11.180 -7.824 1.00 83.69 96 GLY A CA 1
ATOM 752 C C . GLY A 1 96 ? 26.737 -11.261 -6.571 1.00 83.69 96 GLY A C 1
ATOM 753 O O . GLY A 1 96 ? 27.259 -11.645 -5.525 1.00 83.69 96 GLY A O 1
ATOM 754 N N . GLY A 1 97 ? 25.447 -10.904 -6.634 1.00 88.12 97 GLY A N 1
ATOM 755 C CA . GLY A 1 97 ? 24.532 -11.064 -5.503 1.00 88.12 97 GLY A CA 1
ATOM 756 C C . GLY A 1 97 ? 23.440 -10.002 -5.370 1.00 88.12 97 GLY A C 1
ATOM 757 O O . GLY A 1 97 ? 23.083 -9.296 -6.312 1.00 88.12 97 GLY A O 1
ATOM 758 N N . ILE A 1 98 ? 22.887 -9.938 -4.157 1.00 90.88 98 ILE A N 1
ATOM 759 C CA . ILE A 1 98 ? 21.811 -9.032 -3.747 1.00 90.88 98 ILE A CA 1
ATOM 760 C C . ILE A 1 98 ? 22.278 -8.290 -2.499 1.00 90.88 98 ILE A C 1
ATOM 762 O O . ILE A 1 98 ? 22.739 -8.919 -1.544 1.00 90.88 98 ILE A O 1
ATOM 766 N N . GLY A 1 99 ? 22.146 -6.967 -2.479 1.00 90.81 99 GLY A N 1
ATOM 767 C CA . GLY A 1 99 ? 22.562 -6.170 -1.328 1.00 90.81 99 GLY A CA 1
ATOM 768 C C . GLY A 1 99 ? 22.739 -4.692 -1.641 1.00 90.81 99 GLY A C 1
ATOM 769 O O . GLY A 1 99 ? 22.145 -4.164 -2.576 1.00 90.81 99 GLY A O 1
ATOM 770 N N . LEU A 1 100 ? 23.557 -4.028 -0.828 1.00 90.12 100 LEU A N 1
ATOM 771 C CA . LEU A 1 100 ? 23.958 -2.641 -1.041 1.00 90.12 100 LEU A CA 1
ATOM 772 C C . LEU A 1 100 ? 25.254 -2.641 -1.863 1.00 90.12 100 LEU A C 1
ATOM 774 O O . LEU A 1 100 ? 26.286 -3.063 -1.333 1.00 90.12 100 LEU A O 1
ATOM 778 N N . PRO A 1 101 ? 25.221 -2.240 -3.144 1.00 87.50 101 PRO A N 1
ATOM 779 C CA . PRO A 1 101 ? 26.410 -2.263 -3.982 1.00 87.50 101 PRO A CA 1
ATOM 780 C C . PRO A 1 101 ? 27.454 -1.268 -3.460 1.00 87.50 101 PRO A C 1
ATOM 782 O O . PRO A 1 101 ? 27.131 -0.126 -3.128 1.00 87.50 101 PRO A O 1
ATOM 785 N N . GLY A 1 102 ? 28.712 -1.710 -3.398 1.00 84.38 102 GLY A N 1
ATOM 786 C CA . GLY A 1 102 ? 29.853 -0.818 -3.207 1.00 84.38 102 GLY A CA 1
ATOM 787 C C . GLY A 1 102 ? 30.067 0.080 -4.433 1.00 84.38 102 GLY A C 1
ATOM 788 O O . GLY A 1 102 ? 29.518 -0.202 -5.503 1.00 84.38 102 GLY A O 1
ATOM 789 N N . PRO A 1 103 ? 30.871 1.150 -4.314 1.00 84.50 103 PRO A N 1
ATOM 790 C CA . PRO A 1 103 ? 31.134 2.078 -5.417 1.00 84.50 103 PRO A CA 1
ATOM 791 C C . PRO A 1 103 ? 31.801 1.414 -6.634 1.00 84.50 103 PRO A C 1
ATOM 793 O O . PRO A 1 103 ? 31.842 2.007 -7.709 1.00 84.50 103 PRO A O 1
ATOM 796 N N . GLU A 1 104 ? 32.322 0.196 -6.485 1.00 87.12 104 GLU A N 1
ATOM 797 C CA . GLU A 1 104 ? 32.960 -0.578 -7.547 1.00 87.12 104 GLU A CA 1
ATOM 798 C C . GLU A 1 104 ? 31.960 -1.347 -8.429 1.00 87.12 104 GLU A C 1
ATOM 800 O O . GLU A 1 104 ? 32.327 -1.793 -9.516 1.00 87.12 104 GLU A O 1
ATOM 805 N N . VAL A 1 105 ? 30.710 -1.528 -7.984 1.00 87.12 105 VAL A N 1
ATOM 806 C CA . VAL A 1 105 ? 29.694 -2.296 -8.720 1.00 87.12 105 VAL A CA 1
ATOM 807 C C . VAL A 1 105 ? 28.970 -1.379 -9.705 1.00 87.12 105 VAL A C 1
ATOM 809 O O . VAL A 1 105 ? 28.086 -0.614 -9.328 1.00 87.12 105 VAL A O 1
ATOM 812 N N . THR A 1 106 ? 29.323 -1.473 -10.985 1.00 85.56 106 THR A N 1
ATOM 813 C CA . THR A 1 106 ? 28.755 -0.621 -12.045 1.00 85.56 106 THR A CA 1
ATOM 814 C C . THR A 1 106 ? 27.452 -1.150 -12.641 1.00 85.56 106 THR A C 1
ATOM 816 O O . THR A 1 106 ? 26.667 -0.368 -13.165 1.00 85.56 106 THR A O 1
ATOM 819 N N . ASP A 1 107 ? 27.195 -2.456 -12.529 1.00 88.31 107 ASP A N 1
ATOM 820 C CA . ASP A 1 107 ? 26.055 -3.127 -13.176 1.00 88.31 107 ASP A CA 1
ATOM 821 C C . ASP A 1 107 ? 24.889 -3.410 -12.213 1.00 88.31 107 ASP A C 1
ATOM 823 O O . ASP A 1 107 ? 24.047 -4.275 -12.467 1.00 88.31 107 ASP A O 1
ATOM 827 N N . ALA A 1 108 ? 24.838 -2.697 -11.085 1.00 89.38 108 ALA A N 1
ATOM 828 C CA . ALA A 1 108 ? 23.764 -2.824 -10.109 1.00 89.38 108 ALA A CA 1
ATOM 829 C C . ALA A 1 108 ? 22.434 -2.307 -10.677 1.00 89.38 108 ALA A C 1
ATOM 831 O O . ALA A 1 108 ? 22.359 -1.203 -11.221 1.00 89.38 108 ALA A O 1
ATOM 832 N N . LYS A 1 109 ? 21.372 -3.104 -10.531 1.00 91.44 109 LYS A N 1
ATOM 833 C CA . LYS A 1 109 ? 20.017 -2.769 -10.991 1.00 91.44 109 LYS A CA 1
ATOM 834 C C . LYS A 1 109 ? 18.992 -2.965 -9.876 1.00 91.44 109 LYS A C 1
ATOM 836 O O . LYS A 1 109 ? 19.213 -3.807 -9.000 1.00 91.44 109 LYS A O 1
ATOM 841 N N . PRO A 1 110 ? 17.840 -2.269 -9.925 1.00 90.62 110 PRO A N 1
ATOM 842 C CA . PRO A 1 110 ? 16.793 -2.467 -8.936 1.00 90.62 110 PRO A CA 1
ATOM 843 C C . PRO A 1 110 ? 16.337 -3.926 -8.908 1.00 90.62 110 PRO A C 1
ATOM 845 O O . PRO A 1 110 ? 15.922 -4.484 -9.926 1.00 90.62 110 PRO A O 1
ATOM 848 N N . CYS A 1 111 ? 16.394 -4.551 -7.734 1.00 90.38 111 CYS A N 1
ATOM 849 C CA . CYS A 1 111 ? 15.882 -5.905 -7.563 1.00 90.38 111 CYS A CA 1
ATOM 850 C C . CYS A 1 111 ? 14.370 -5.956 -7.797 1.00 90.38 111 CYS A C 1
ATOM 852 O O . CYS A 1 111 ? 13.645 -5.031 -7.422 1.00 90.38 111 CYS A O 1
ATOM 854 N N . LEU A 1 112 ? 13.889 -7.078 -8.347 1.00 89.50 112 LEU A N 1
ATOM 855 C CA . LEU A 1 112 ? 12.458 -7.384 -8.462 1.00 89.50 112 LEU A CA 1
ATOM 856 C C . LEU A 1 112 ? 11.643 -6.261 -9.133 1.00 89.50 112 LEU A C 1
ATOM 858 O O . LEU A 1 112 ? 10.548 -5.929 -8.684 1.00 89.50 112 LEU A O 1
ATOM 862 N N . ASN A 1 113 ? 12.195 -5.619 -10.169 1.00 90.81 113 ASN A N 1
ATOM 863 C CA . ASN A 1 113 ? 11.560 -4.486 -10.858 1.00 90.81 113 ASN A CA 1
ATOM 864 C C . ASN A 1 113 ? 11.173 -3.330 -9.899 1.00 90.81 113 ASN A C 1
ATOM 866 O O . ASN A 1 113 ? 10.081 -2.757 -9.961 1.00 90.81 113 ASN A O 1
ATOM 870 N N . GLY A 1 114 ? 12.043 -3.051 -8.921 1.00 88.81 114 GLY A N 1
ATOM 871 C CA . GLY A 1 114 ? 11.821 -2.032 -7.892 1.00 88.81 114 GLY A CA 1
ATOM 872 C C . GLY A 1 114 ? 10.809 -2.428 -6.810 1.00 88.81 114 GLY A C 1
ATOM 873 O O . GLY A 1 114 ? 10.423 -1.590 -5.999 1.00 88.81 114 GLY A O 1
ATOM 874 N N . SER A 1 115 ? 10.371 -3.690 -6.756 1.00 94.25 115 SER A N 1
ATOM 875 C CA . SER A 1 115 ? 9.335 -4.121 -5.806 1.00 94.25 115 SER A CA 1
ATOM 876 C C . SER A 1 115 ? 9.830 -4.290 -4.363 1.00 94.25 115 SER A C 1
ATOM 878 O O . SER A 1 115 ? 9.022 -4.500 -3.458 1.00 94.25 115 SER A O 1
ATOM 880 N N . MET A 1 116 ? 11.140 -4.158 -4.117 1.00 94.25 116 MET A N 1
ATOM 881 C CA . MET A 1 116 ? 11.739 -4.268 -2.778 1.00 94.25 116 MET A CA 1
ATOM 882 C C . MET A 1 116 ? 11.105 -3.309 -1.762 1.00 94.25 116 MET A C 1
ATOM 884 O O . MET A 1 116 ? 10.916 -3.682 -0.606 1.00 94.25 116 MET A O 1
ATOM 888 N N . ALA A 1 117 ? 10.699 -2.116 -2.207 1.00 93.12 117 ALA A N 1
ATOM 889 C CA . ALA A 1 117 ? 10.046 -1.091 -1.390 1.00 93.12 117 ALA A CA 1
ATOM 890 C C . ALA A 1 117 ? 8.769 -1.573 -0.681 1.00 93.12 117 ALA A C 1
ATOM 892 O O . ALA A 1 117 ? 8.396 -1.044 0.365 1.00 93.12 117 ALA A O 1
ATOM 893 N N . TYR A 1 118 ? 8.091 -2.572 -1.253 1.00 96.50 118 TYR A N 1
ATOM 894 C CA . TYR A 1 118 ? 6.814 -3.086 -0.766 1.00 96.50 118 TYR A CA 1
ATOM 895 C C . TYR A 1 118 ? 6.968 -4.236 0.235 1.00 96.50 118 TYR A C 1
ATOM 897 O O . TYR A 1 118 ? 6.019 -4.544 0.958 1.00 96.50 118 TYR A O 1
ATOM 905 N N . LEU A 1 119 ? 8.147 -4.863 0.322 1.00 96.62 119 LEU A N 1
ATOM 906 C CA . LEU A 1 119 ? 8.380 -5.987 1.235 1.00 96.62 119 LEU A CA 1
ATOM 907 C C . LEU A 1 119 ? 8.185 -5.619 2.714 1.00 96.62 119 LEU A C 1
ATOM 909 O O . LEU A 1 119 ? 7.582 -6.417 3.431 1.00 96.62 119 LEU A O 1
ATOM 913 N N . PRO A 1 120 ? 8.596 -4.428 3.193 1.00 97.81 120 PRO A N 1
ATOM 914 C CA . PRO A 1 120 ? 8.283 -3.995 4.553 1.00 97.81 120 PRO A C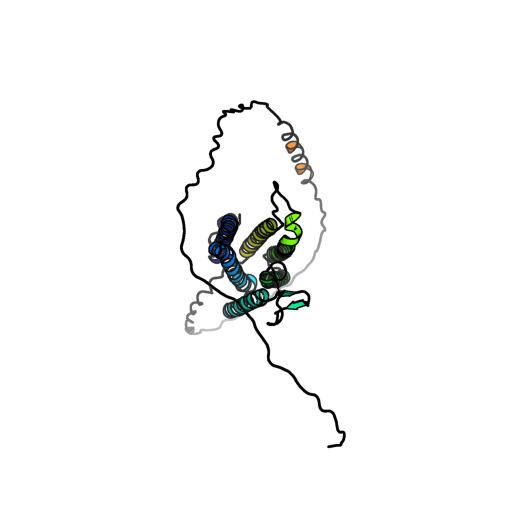A 1
ATOM 915 C C . PRO A 1 120 ? 6.775 -3.909 4.809 1.00 97.81 120 PRO A C 1
ATOM 917 O O . PRO A 1 120 ? 6.305 -4.351 5.857 1.00 97.81 120 PRO A O 1
ATOM 920 N N . ALA A 1 121 ? 6.004 -3.395 3.843 1.00 97.88 121 ALA A N 1
ATOM 921 C CA . ALA A 1 121 ? 4.545 -3.325 3.929 1.00 97.88 121 ALA A CA 1
ATOM 922 C C . ALA A 1 121 ? 3.915 -4.725 3.955 1.00 97.88 121 ALA A C 1
ATOM 924 O O . ALA A 1 121 ? 3.046 -4.989 4.785 1.00 97.88 121 ALA A O 1
ATOM 925 N N . LEU A 1 122 ? 4.397 -5.645 3.112 1.00 98.62 122 LEU A N 1
ATOM 926 C CA . LEU A 1 122 ? 3.963 -7.042 3.132 1.00 98.62 122 LEU A CA 1
ATOM 927 C C . LEU A 1 122 ? 4.279 -7.708 4.480 1.00 98.62 122 LEU A C 1
ATOM 929 O O . LEU A 1 122 ? 3.410 -8.351 5.066 1.00 98.62 122 LEU A O 1
ATOM 933 N N . GLY A 1 123 ? 5.490 -7.509 5.004 1.00 98.62 123 GLY A N 1
ATOM 934 C CA . GLY A 1 123 ? 5.890 -8.008 6.318 1.00 98.62 123 GLY A CA 1
ATOM 935 C C . GLY A 1 123 ? 4.991 -7.476 7.434 1.00 98.62 123 GLY A C 1
ATOM 936 O O . GLY A 1 123 ? 4.528 -8.251 8.269 1.00 98.62 123 GLY A O 1
ATOM 937 N N . ALA A 1 124 ? 4.668 -6.181 7.410 1.00 98.44 124 ALA A N 1
ATOM 938 C CA . ALA A 1 124 ? 3.738 -5.579 8.361 1.00 98.44 124 ALA A CA 1
ATOM 939 C C . ALA A 1 124 ? 2.332 -6.196 8.263 1.00 98.44 124 ALA A C 1
ATOM 941 O O . ALA A 1 124 ? 1.750 -6.527 9.295 1.00 98.44 124 ALA A O 1
ATOM 942 N N . LEU A 1 125 ? 1.802 -6.411 7.053 1.00 98.75 125 LEU A N 1
ATOM 943 C CA . LEU A 1 125 ? 0.505 -7.072 6.855 1.00 98.75 125 LEU A CA 1
ATOM 944 C C . LEU A 1 125 ? 0.497 -8.503 7.398 1.00 98.75 125 LEU A C 1
ATOM 946 O O . LEU A 1 125 ? -0.460 -8.885 8.066 1.00 98.75 125 LEU A O 1
ATOM 950 N N . ILE A 1 126 ? 1.559 -9.275 7.153 1.00 98.81 126 ILE A N 1
ATOM 951 C CA . ILE A 1 126 ? 1.693 -10.647 7.659 1.00 98.81 126 ILE A CA 1
ATOM 952 C C . ILE A 1 126 ? 1.731 -10.644 9.190 1.00 98.81 126 ILE A C 1
ATOM 954 O O . ILE A 1 126 ? 0.925 -11.325 9.822 1.00 98.81 126 ILE A O 1
ATOM 958 N N . VAL A 1 127 ? 2.614 -9.844 9.798 1.00 98.62 127 VAL A N 1
ATOM 959 C CA . VAL A 1 127 ? 2.762 -9.769 11.262 1.00 98.62 127 VAL A CA 1
ATOM 960 C C . VAL A 1 127 ? 1.465 -9.312 11.925 1.00 98.62 127 VAL A C 1
ATOM 962 O O . VAL A 1 127 ? 0.985 -9.968 12.847 1.00 98.62 127 VAL A O 1
ATOM 965 N N . ILE A 1 128 ? 0.859 -8.226 11.441 1.00 98.56 128 ILE A N 1
ATOM 966 C CA . ILE A 1 128 ? -0.406 -7.721 11.988 1.00 98.56 128 ILE A CA 1
ATOM 967 C C . ILE A 1 128 ? -1.520 -8.749 11.770 1.00 98.56 128 ILE A C 1
ATOM 969 O O . ILE A 1 128 ? -2.263 -9.033 12.702 1.00 98.56 128 ILE A O 1
ATOM 973 N N . GLY A 1 129 ? -1.626 -9.345 10.581 1.00 98.50 129 GLY A N 1
ATOM 974 C CA . GLY A 1 129 ? -2.630 -10.365 10.276 1.00 98.50 129 GLY A CA 1
ATOM 975 C C . GLY A 1 129 ? -2.557 -11.572 11.215 1.00 98.50 129 GLY A C 1
ATOM 976 O O . GLY A 1 129 ? -3.589 -11.989 11.741 1.00 98.50 129 GLY A O 1
ATOM 977 N N . MET A 1 130 ? -1.349 -12.077 11.488 1.00 98.56 130 MET A N 1
ATOM 978 C CA . MET A 1 130 ? -1.121 -13.172 12.441 1.00 98.56 130 MET A CA 1
ATOM 979 C C . MET A 1 130 ? -1.504 -12.774 13.869 1.00 98.56 130 MET A C 1
ATOM 981 O O . MET A 1 130 ? -2.292 -13.474 14.500 1.00 98.56 130 MET A O 1
ATOM 985 N N . LEU A 1 131 ? -1.053 -11.608 14.345 1.00 98.44 131 LEU A N 1
ATOM 986 C CA . LEU A 1 131 ? -1.412 -11.105 15.678 1.00 98.44 131 LEU A CA 1
ATOM 987 C C . LEU A 1 131 ? -2.928 -10.925 15.843 1.00 98.44 131 LEU A C 1
ATOM 989 O O . LEU A 1 131 ? -3.477 -11.169 16.917 1.00 98.44 131 LEU A O 1
ATOM 993 N N . LEU A 1 132 ? -3.628 -10.498 14.789 1.00 98.19 132 LEU A N 1
ATOM 994 C CA . LEU A 1 132 ? -5.085 -10.384 14.804 1.00 98.19 132 LEU A CA 1
ATOM 995 C C . LEU A 1 132 ? -5.775 -11.745 14.816 1.00 98.19 132 LEU A C 1
ATOM 997 O O . LEU A 1 132 ? -6.786 -11.889 15.504 1.00 98.19 132 LEU A O 1
ATOM 1001 N N . ALA A 1 133 ? -5.245 -12.728 14.090 1.00 97.81 133 ALA A N 1
ATOM 1002 C CA . ALA A 1 133 ? -5.768 -14.089 14.107 1.00 97.81 133 ALA A CA 1
ATOM 1003 C C . ALA A 1 133 ? -5.603 -14.739 15.486 1.00 97.81 133 ALA A C 1
ATOM 1005 O O . ALA A 1 133 ? -6.563 -15.315 15.996 1.00 97.81 133 ALA A O 1
ATOM 1006 N N . GLU A 1 134 ? -4.442 -14.567 16.125 1.00 97.94 134 GLU A N 1
ATOM 1007 C CA . GLU A 1 134 ? -4.179 -15.030 17.496 1.00 97.94 134 GLU A CA 1
ATOM 1008 C C . GLU A 1 134 ? -5.133 -14.400 18.519 1.00 97.94 134 GLU A C 1
ATOM 1010 O O . GLU A 1 134 ? -5.539 -15.046 19.481 1.00 97.94 134 GLU A O 1
ATOM 1015 N N . ARG A 1 135 ? -5.537 -13.143 18.300 1.00 96.56 135 ARG A N 1
ATOM 1016 C CA . ARG A 1 135 ? -6.522 -12.439 19.139 1.00 96.56 135 ARG A CA 1
ATOM 1017 C C . ARG A 1 135 ? -7.976 -12.701 18.737 1.00 96.56 135 ARG A C 1
ATOM 1019 O O . ARG A 1 135 ? -8.867 -12.057 19.287 1.00 96.56 135 ARG A O 1
ATOM 1026 N N . HIS A 1 136 ? -8.228 -13.578 17.763 1.00 96.06 136 HIS A N 1
ATOM 1027 C CA . HIS A 1 136 ? -9.555 -13.828 17.188 1.00 96.06 136 HIS A CA 1
ATOM 1028 C C . HIS A 1 136 ? -10.287 -12.543 16.750 1.00 96.06 136 HIS A C 1
ATOM 1030 O O . HIS A 1 136 ? -11.512 -12.431 16.831 1.00 96.06 136 HIS A O 1
ATOM 1036 N N . HIS A 1 137 ? -9.535 -11.545 16.284 1.00 96.69 137 HIS A N 1
ATOM 1037 C CA . HIS A 1 137 ? -10.089 -10.258 15.888 1.00 96.69 137 HIS A CA 1
ATOM 1038 C C . HIS A 1 137 ? -10.819 -10.375 14.542 1.00 96.69 137 HIS A C 1
ATOM 1040 O O . HIS A 1 137 ? -10.292 -10.929 13.578 1.00 96.69 137 HIS A O 1
ATOM 1046 N N . ARG A 1 138 ? -12.008 -9.770 14.423 1.00 97.12 138 ARG A N 1
ATOM 1047 C CA . ARG A 1 138 ? -12.862 -9.846 13.215 1.00 97.12 138 ARG A CA 1
ATOM 1048 C C . ARG A 1 138 ? -12.205 -9.300 11.940 1.00 97.12 138 ARG A C 1
ATOM 1050 O O . ARG A 1 138 ? -12.560 -9.699 10.837 1.00 97.12 138 ARG A O 1
ATOM 1057 N N . ALA A 1 139 ? -11.231 -8.403 12.091 1.00 97.44 139 ALA A N 1
ATOM 1058 C CA . ALA A 1 139 ? -10.434 -7.861 10.987 1.00 97.44 139 ALA A CA 1
ATOM 1059 C C . ALA A 1 139 ? -9.403 -8.854 10.403 1.00 97.44 139 ALA A C 1
ATOM 1061 O O . ALA A 1 139 ? -8.959 -8.658 9.272 1.00 97.44 139 ALA A O 1
ATOM 1062 N N . ALA A 1 140 ? -9.019 -9.902 11.146 1.00 98.12 140 ALA A N 1
ATOM 1063 C CA . ALA A 1 140 ? -7.954 -10.838 10.772 1.00 98.12 140 ALA A CA 1
ATOM 1064 C C . ALA A 1 140 ? -8.087 -11.437 9.357 1.00 98.12 140 ALA A C 1
ATOM 1066 O O . ALA A 1 140 ? -7.126 -11.314 8.594 1.00 98.12 140 ALA A O 1
ATOM 1067 N N . PRO A 1 141 ? -9.234 -12.025 8.943 1.00 98.31 141 PRO A N 1
ATOM 1068 C CA . PRO A 1 141 ? -9.342 -12.645 7.621 1.00 98.31 141 PRO A CA 1
ATOM 1069 C C . PRO A 1 141 ? -9.084 -11.652 6.485 1.00 98.31 141 PRO A C 1
ATOM 1071 O O . PRO A 1 141 ? -8.417 -11.993 5.514 1.00 98.31 141 PRO A O 1
ATOM 1074 N N . TYR A 1 142 ? -9.549 -10.408 6.614 1.00 98.44 142 TYR A N 1
ATOM 1075 C CA . TYR A 1 142 ? -9.348 -9.384 5.590 1.00 98.44 142 TYR A CA 1
ATOM 1076 C C . TYR A 1 142 ? -7.875 -8.983 5.459 1.00 98.44 142 TYR A C 1
ATOM 1078 O O . TYR A 1 142 ? -7.380 -8.856 4.343 1.00 98.44 142 TYR A O 1
ATOM 1086 N N . VAL A 1 143 ? -7.165 -8.817 6.581 1.00 98.62 143 VAL A N 1
ATOM 1087 C CA . VAL A 1 143 ? -5.735 -8.461 6.578 1.00 98.62 143 VAL A CA 1
ATOM 1088 C C . VAL A 1 143 ? -4.879 -9.615 6.046 1.00 98.62 143 VAL A C 1
ATOM 1090 O O . VAL A 1 143 ? -3.951 -9.380 5.276 1.00 98.62 143 VAL A O 1
ATOM 1093 N N . ILE A 1 144 ? -5.218 -10.863 6.384 1.00 98.69 144 ILE A N 1
ATOM 1094 C CA . ILE A 1 144 ? -4.524 -12.053 5.867 1.00 98.69 144 ILE A CA 1
ATOM 1095 C C . ILE A 1 144 ? -4.733 -12.189 4.356 1.00 98.69 144 ILE A C 1
ATOM 1097 O O . ILE A 1 144 ? -3.761 -12.339 3.617 1.00 98.69 144 ILE A O 1
ATOM 1101 N N . TRP A 1 145 ? -5.974 -12.075 3.872 1.00 98.69 145 TRP A N 1
ATOM 1102 C CA . TRP A 1 145 ? -6.242 -12.107 2.432 1.00 98.69 145 TRP A CA 1
ATOM 1103 C C . TRP A 1 145 ? -5.589 -10.938 1.695 1.00 98.69 145 TRP A C 1
ATOM 1105 O O . TRP A 1 145 ? -5.070 -11.131 0.596 1.00 98.69 145 TRP A O 1
ATOM 1115 N N . ALA A 1 146 ? -5.532 -9.754 2.310 1.00 98.75 146 ALA A N 1
ATOM 1116 C CA . ALA A 1 146 ? -4.776 -8.628 1.776 1.00 98.75 146 ALA A CA 1
ATOM 1117 C C . ALA A 1 146 ? -3.280 -8.966 1.647 1.00 98.75 146 ALA A C 1
ATOM 1119 O O . ALA A 1 146 ? -2.702 -8.700 0.600 1.00 98.75 146 ALA A O 1
ATOM 1120 N N . ALA A 1 147 ? -2.662 -9.612 2.643 1.00 98.75 147 ALA A N 1
ATOM 1121 C CA . ALA A 1 147 ? -1.262 -10.045 2.570 1.00 98.75 147 ALA A CA 1
ATOM 1122 C C . ALA A 1 147 ? -1.016 -11.083 1.458 1.00 98.75 147 ALA A C 1
ATOM 1124 O O . ALA A 1 147 ? -0.046 -10.970 0.703 1.00 98.75 147 ALA A O 1
ATOM 1125 N N . VAL A 1 148 ? -1.908 -12.071 1.318 1.00 98.69 148 VAL A N 1
ATOM 1126 C CA . VAL A 1 148 ? -1.826 -13.098 0.265 1.00 98.69 148 VAL A CA 1
ATOM 1127 C C . VAL A 1 148 ? -1.930 -12.460 -1.119 1.00 98.69 148 VAL A C 1
ATOM 1129 O O . VAL A 1 148 ? -1.047 -12.657 -1.956 1.00 98.69 148 VAL A O 1
ATOM 1132 N N . LEU A 1 149 ? -2.961 -11.645 -1.356 1.00 98.75 149 LEU A N 1
ATOM 1133 C CA . LEU A 1 149 ? -3.144 -10.973 -2.643 1.00 98.75 149 LEU A CA 1
ATOM 1134 C C . LEU A 1 149 ? -2.012 -9.993 -2.935 1.00 98.75 149 LEU A C 1
ATOM 1136 O O . LEU A 1 149 ? -1.554 -9.926 -4.071 1.00 98.75 149 LEU A O 1
ATOM 1140 N N . PHE A 1 150 ? -1.512 -9.281 -1.925 1.00 98.69 150 PHE A N 1
ATOM 1141 C CA . PHE A 1 150 ? -0.387 -8.370 -2.098 1.00 98.69 150 PHE A CA 1
ATOM 1142 C C . PHE A 1 150 ? 0.906 -9.112 -2.455 1.00 98.69 150 PHE A C 1
ATOM 1144 O O . PHE A 1 150 ? 1.663 -8.635 -3.295 1.00 98.69 150 PHE A O 1
ATOM 1151 N N . THR A 1 151 ? 1.120 -10.315 -1.913 1.00 98.69 151 THR A N 1
ATOM 1152 C CA . THR A 1 151 ? 2.237 -11.191 -2.310 1.00 98.69 151 THR A CA 1
ATOM 1153 C C . THR A 1 151 ? 2.149 -11.562 -3.790 1.00 98.69 151 THR A C 1
ATOM 1155 O O . THR A 1 151 ? 3.112 -11.364 -4.530 1.00 98.69 151 THR A O 1
ATOM 1158 N N . VAL A 1 152 ? 0.985 -12.050 -4.239 1.00 98.56 152 VAL A N 1
ATOM 1159 C CA . VAL A 1 152 ? 0.751 -12.391 -5.656 1.00 98.56 152 VAL A CA 1
ATOM 1160 C C . VAL A 1 152 ? 0.937 -11.161 -6.539 1.00 98.56 152 VAL A C 1
ATOM 1162 O O . VAL A 1 152 ? 1.592 -11.232 -7.577 1.00 98.56 152 VAL A O 1
ATOM 1165 N N . SER A 1 153 ? 0.425 -10.020 -6.085 1.00 98.31 153 SER A N 1
ATOM 1166 C CA . SER A 1 153 ? 0.619 -8.738 -6.741 1.00 98.31 153 SER A CA 1
ATOM 1167 C C . SER A 1 153 ? 2.120 -8.469 -6.932 1.00 98.31 153 SER A C 1
ATOM 1169 O O . SER A 1 153 ? 2.569 -8.281 -8.064 1.00 98.31 153 SER A O 1
ATOM 1171 N N . ILE A 1 154 ? 2.930 -8.518 -5.865 1.00 97.94 154 ILE A N 1
ATOM 1172 C CA . ILE A 1 154 ? 4.361 -8.155 -5.917 1.00 97.94 154 ILE A CA 1
ATOM 1173 C C . ILE A 1 154 ? 5.102 -9.051 -6.909 1.00 97.94 154 ILE A C 1
ATOM 1175 O O . ILE A 1 154 ? 5.946 -8.567 -7.667 1.00 97.94 154 ILE A O 1
ATOM 1179 N N . ILE A 1 155 ? 4.756 -10.338 -6.946 1.00 97.44 155 ILE A N 1
ATOM 1180 C CA . ILE A 1 155 ? 5.301 -11.293 -7.913 1.00 97.44 155 ILE A CA 1
ATOM 1181 C C . ILE A 1 155 ? 4.979 -10.848 -9.341 1.00 97.44 155 ILE A C 1
ATOM 1183 O O . ILE A 1 155 ? 5.892 -10.736 -10.156 1.00 97.44 155 ILE A O 1
ATOM 1187 N N . LEU A 1 156 ? 3.718 -10.527 -9.642 1.00 96.56 156 LEU A N 1
ATOM 1188 C CA . LEU A 1 156 ? 3.321 -10.076 -10.977 1.00 96.56 156 LEU A CA 1
ATOM 1189 C C . LEU A 1 156 ? 4.036 -8.789 -11.388 1.00 96.56 156 LEU A C 1
ATOM 1191 O O . LEU A 1 156 ? 4.532 -8.727 -12.507 1.00 96.56 156 LEU A O 1
ATOM 1195 N N . ARG A 1 157 ? 4.181 -7.806 -10.491 1.00 96.06 157 ARG A N 1
ATOM 1196 C CA . ARG A 1 157 ? 4.970 -6.591 -10.768 1.00 96.06 157 ARG A CA 1
ATOM 1197 C C . ARG A 1 157 ? 6.442 -6.904 -11.049 1.00 96.06 157 ARG A C 1
ATOM 1199 O O . ARG A 1 157 ? 7.060 -6.285 -11.914 1.00 96.06 157 ARG A O 1
ATOM 1206 N N . SER A 1 158 ? 7.009 -7.850 -10.309 1.00 95.31 158 SER A N 1
ATOM 1207 C CA . SER A 1 158 ? 8.414 -8.246 -10.446 1.00 95.31 158 SER A CA 1
ATOM 1208 C C . SER A 1 158 ? 8.684 -8.968 -11.765 1.00 95.31 158 SER A C 1
ATOM 1210 O O . SER A 1 158 ? 9.771 -8.840 -12.324 1.00 95.31 158 SER A O 1
ATOM 1212 N N . LEU A 1 159 ? 7.694 -9.713 -12.259 1.00 94.69 159 LEU A N 1
ATOM 1213 C CA . LEU A 1 159 ? 7.761 -10.483 -13.499 1.00 94.69 159 LEU A CA 1
ATOM 1214 C C . LEU A 1 159 ? 7.343 -9.682 -14.743 1.00 94.69 159 LEU A C 1
ATOM 1216 O O . LEU A 1 159 ? 7.493 -10.177 -15.853 1.00 94.69 159 LEU A O 1
ATOM 1220 N N . ASP A 1 160 ? 6.870 -8.449 -14.576 1.00 94.31 160 ASP A N 1
ATOM 1221 C CA . ASP A 1 160 ? 6.303 -7.615 -15.642 1.00 94.31 160 ASP A CA 1
ATOM 1222 C C . ASP A 1 160 ? 7.198 -7.508 -16.881 1.00 94.31 160 ASP A C 1
ATOM 1224 O O . ASP A 1 160 ? 6.789 -7.872 -17.981 1.00 94.31 160 ASP A O 1
ATOM 1228 N N . MET A 1 161 ? 8.473 -7.157 -16.698 1.00 91.31 161 MET A N 1
ATOM 1229 C CA . MET A 1 161 ? 9.425 -7.073 -17.810 1.00 91.31 161 MET A CA 1
ATOM 1230 C C . MET A 1 161 ? 9.727 -8.430 -18.461 1.00 91.31 161 MET A C 1
ATOM 1232 O O . MET A 1 161 ? 10.050 -8.473 -19.643 1.00 91.31 161 MET A O 1
ATOM 1236 N N . ALA A 1 162 ? 9.618 -9.538 -17.719 1.00 91.44 162 ALA A N 1
ATOM 1237 C CA . ALA A 1 162 ? 9.846 -10.880 -18.259 1.00 91.44 162 ALA A CA 1
ATOM 1238 C C . ALA A 1 162 ? 8.680 -11.361 -19.141 1.00 91.44 162 ALA A C 1
ATOM 1240 O O . ALA A 1 162 ? 8.895 -12.156 -20.054 1.00 91.44 162 ALA A O 1
ATOM 1241 N N . PHE A 1 163 ? 7.466 -10.868 -18.883 1.00 91.44 163 PHE A N 1
ATOM 1242 C CA . PHE A 1 163 ? 6.253 -11.211 -19.632 1.00 91.44 163 PHE A CA 1
ATOM 1243 C C . PHE A 1 163 ? 5.766 -10.092 -20.561 1.00 91.44 163 PHE A C 1
ATOM 1245 O O . PHE A 1 163 ? 4.742 -10.266 -21.219 1.00 91.44 163 PHE A O 1
ATOM 1252 N N . CYS A 1 164 ? 6.489 -8.971 -20.653 1.00 92.75 164 CYS A N 1
ATOM 1253 C CA . CYS A 1 164 ? 6.089 -7.794 -21.427 1.00 92.75 164 CYS A CA 1
ATOM 1254 C C . CYS A 1 164 ? 5.731 -8.148 -22.879 1.00 92.75 164 CYS A C 1
ATOM 1256 O O . CYS A 1 164 ? 4.642 -7.826 -23.343 1.00 92.75 164 CYS A O 1
ATOM 1258 N N . ASP A 1 165 ? 6.589 -8.919 -23.551 1.00 91.06 165 ASP A N 1
ATOM 1259 C CA . ASP A 1 165 ? 6.380 -9.327 -24.948 1.00 91.06 165 ASP A CA 1
ATOM 1260 C C . ASP A 1 165 ? 5.447 -10.542 -25.106 1.00 91.06 165 ASP A C 1
ATOM 1262 O O . ASP A 1 165 ? 5.105 -10.927 -26.222 1.00 91.06 165 ASP A O 1
ATOM 1266 N N . GLN A 1 166 ? 5.052 -11.182 -24.002 1.00 92.25 166 GLN A N 1
ATOM 1267 C CA . GLN A 1 166 ? 4.205 -12.381 -24.011 1.00 92.25 166 GLN A CA 1
ATOM 1268 C C . GLN A 1 166 ? 2.732 -12.054 -23.756 1.00 92.25 166 GLN A C 1
ATOM 1270 O O . GLN A 1 166 ? 1.853 -12.764 -24.241 1.00 92.25 166 GLN A O 1
ATOM 1275 N N . VAL A 1 167 ? 2.451 -10.988 -23.001 1.00 89.12 167 VAL A N 1
ATOM 1276 C CA . VAL A 1 167 ? 1.086 -10.538 -22.719 1.00 89.12 167 VAL A CA 1
ATOM 1277 C C . VAL A 1 167 ? 0.749 -9.381 -23.654 1.00 89.12 167 VAL A C 1
ATOM 1279 O O . VAL A 1 167 ? 1.115 -8.230 -23.409 1.00 89.12 167 VAL A O 1
ATOM 1282 N N . VAL A 1 168 ? 0.046 -9.712 -24.737 1.00 90.62 168 VAL A N 1
ATOM 1283 C CA . VAL A 1 168 ? -0.338 -8.776 -25.798 1.00 90.62 168 VAL A CA 1
ATOM 1284 C C . VAL A 1 168 ? -1.859 -8.663 -25.860 1.00 90.62 168 VAL A C 1
ATOM 1286 O O . VAL A 1 168 ? -2.548 -9.670 -26.009 1.00 90.62 168 VAL A O 1
ATOM 1289 N N . ILE A 1 169 ? -2.383 -7.439 -25.767 1.00 90.81 169 ILE A N 1
ATOM 1290 C CA . ILE A 1 169 ? -3.814 -7.128 -25.914 1.00 90.81 169 ILE A CA 1
ATOM 1291 C C . ILE A 1 169 ? -3.947 -6.118 -27.053 1.00 90.81 169 ILE A C 1
ATOM 1293 O O . ILE A 1 169 ? -3.247 -5.108 -27.060 1.00 90.81 169 ILE A O 1
ATOM 1297 N N . ASP A 1 170 ? -4.796 -6.409 -28.040 1.00 91.31 170 ASP A N 1
ATOM 1298 C CA . ASP A 1 170 ? -5.021 -5.559 -29.222 1.00 91.31 170 ASP A CA 1
ATOM 1299 C C . ASP A 1 170 ? -3.722 -5.121 -29.931 1.00 91.31 170 ASP A C 1
ATOM 1301 O O . ASP A 1 170 ? -3.560 -3.979 -30.362 1.00 91.31 170 ASP A O 1
ATOM 1305 N N . GLY A 1 171 ? -2.751 -6.038 -30.016 1.00 90.50 171 GLY A N 1
ATOM 1306 C CA . GLY A 1 171 ? -1.451 -5.792 -30.647 1.00 90.50 171 GLY A CA 1
ATOM 1307 C C . GLY A 1 171 ? -0.480 -4.933 -29.828 1.00 90.50 171 GLY A C 1
ATOM 1308 O O . GLY A 1 171 ? 0.560 -4.540 -30.353 1.00 90.50 171 GLY A O 1
ATOM 1309 N N . ARG A 1 172 ? -0.788 -4.635 -28.558 1.00 89.81 172 ARG A N 1
ATOM 1310 C CA . ARG A 1 172 ? 0.079 -3.876 -27.644 1.00 89.81 172 ARG A CA 1
ATOM 1311 C C . ARG A 1 172 ? 0.638 -4.771 -26.542 1.00 89.81 172 ARG A C 1
ATOM 1313 O O . ARG A 1 172 ? -0.113 -5.514 -25.916 1.00 89.81 172 ARG A O 1
ATOM 1320 N N . ASN A 1 173 ? 1.934 -4.645 -26.270 1.00 91.94 173 ASN A N 1
ATOM 1321 C CA . ASN A 1 173 ? 2.613 -5.312 -25.158 1.00 91.94 173 ASN A CA 1
ATOM 1322 C C . ASN A 1 173 ? 2.184 -4.637 -23.852 1.00 91.94 173 ASN A C 1
ATOM 1324 O O . ASN A 1 173 ? 2.611 -3.520 -23.558 1.00 91.94 173 ASN A O 1
ATOM 1328 N N . VAL A 1 174 ? 1.287 -5.278 -23.107 1.00 89.25 174 VAL A N 1
ATOM 1329 C CA . VAL A 1 174 ? 0.724 -4.715 -21.868 1.00 89.25 174 VAL A CA 1
ATOM 1330 C C . VAL A 1 174 ? 1.438 -5.220 -20.615 1.00 89.25 174 VAL A C 1
ATOM 1332 O O . VAL A 1 174 ? 1.321 -4.598 -19.560 1.00 89.25 174 VAL A O 1
ATOM 1335 N N . GLY A 1 175 ? 2.156 -6.344 -20.715 1.00 93.06 175 GLY A N 1
ATOM 1336 C CA . GLY A 1 175 ? 2.784 -6.996 -19.567 1.00 93.06 175 GLY A CA 1
ATOM 1337 C C . GLY A 1 175 ? 1.776 -7.438 -18.500 1.00 93.06 175 GLY A C 1
ATOM 1338 O O . GLY A 1 175 ? 0.609 -7.716 -18.780 1.00 93.06 175 GLY A O 1
ATOM 1339 N N . THR A 1 176 ? 2.227 -7.519 -17.252 1.00 94.88 176 THR A N 1
ATOM 1340 C CA . THR A 1 176 ? 1.414 -7.902 -16.082 1.00 94.88 176 THR A CA 1
ATOM 1341 C C . THR A 1 176 ? 1.111 -6.713 -15.168 1.00 94.88 176 THR A C 1
ATOM 1343 O O . THR A 1 176 ? 0.366 -6.858 -14.192 1.00 94.88 176 THR A O 1
ATOM 1346 N N . HIS A 1 177 ? 1.646 -5.528 -15.473 1.00 94.69 177 HIS A N 1
ATOM 1347 C CA . HIS A 1 177 ? 1.541 -4.327 -14.647 1.00 94.69 177 HIS A CA 1
ATOM 1348 C C . HIS A 1 177 ? 0.100 -3.931 -14.312 1.00 94.69 177 HIS A C 1
ATOM 1350 O O . HIS A 1 177 ? -0.214 -3.547 -13.185 1.00 94.69 177 HIS A O 1
ATOM 1356 N N . PHE A 1 178 ? -0.814 -4.051 -15.274 1.00 94.69 178 PHE A N 1
ATOM 1357 C CA . PHE A 1 178 ? -2.218 -3.719 -15.039 1.00 94.69 178 PHE A CA 1
ATOM 1358 C C . PHE A 1 178 ? -2.857 -4.655 -13.994 1.00 94.69 178 PHE A C 1
ATOM 1360 O O . PHE A 1 178 ? -3.650 -4.208 -13.166 1.00 94.69 178 PHE A O 1
ATOM 1367 N N . ILE A 1 179 ? -2.459 -5.935 -13.960 1.00 95.88 179 ILE A N 1
ATOM 1368 C CA . ILE A 1 179 ? -2.940 -6.918 -12.976 1.00 95.88 179 ILE A CA 1
ATOM 1369 C C . ILE A 1 179 ? -2.428 -6.558 -11.578 1.00 95.88 179 ILE A C 1
ATOM 1371 O O . ILE A 1 179 ? -3.178 -6.672 -10.607 1.00 95.88 179 ILE A O 1
ATOM 1375 N N . TRP A 1 180 ? -1.193 -6.050 -11.471 1.00 96.44 180 TRP A N 1
ATOM 1376 C CA . TRP A 1 180 ? -0.671 -5.480 -10.222 1.00 96.44 180 TRP A CA 1
ATOM 1377 C C . TRP A 1 180 ? -1.590 -4.373 -9.686 1.00 96.44 180 TRP A C 1
ATOM 1379 O O . TRP A 1 180 ? -1.939 -4.392 -8.504 1.00 96.44 180 TRP A O 1
ATOM 1389 N N . HIS A 1 181 ? -2.042 -3.441 -10.530 1.00 97.06 181 HIS A N 1
ATOM 1390 C CA . HIS A 1 181 ? -2.971 -2.392 -10.092 1.00 97.06 181 HIS A CA 1
ATOM 1391 C C . HIS A 1 181 ? -4.333 -2.951 -9.669 1.00 97.06 181 HIS A C 1
ATOM 1393 O O . HIS A 1 181 ? -4.851 -2.552 -8.624 1.00 97.06 181 HIS A O 1
ATOM 1399 N N . LEU A 1 182 ? -4.890 -3.908 -10.418 1.00 97.56 182 LEU A N 1
ATOM 1400 C CA . LEU A 1 182 ? -6.172 -4.534 -10.076 1.00 97.56 182 LEU A CA 1
ATOM 1401 C C . LEU A 1 182 ? -6.111 -5.267 -8.730 1.00 97.56 182 LEU A C 1
ATOM 1403 O O . LEU A 1 182 ? -6.973 -5.061 -7.874 1.00 97.56 182 LEU A O 1
ATOM 1407 N N . LEU A 1 183 ? -5.069 -6.069 -8.498 1.00 98.38 183 LEU A N 1
ATOM 1408 C CA . LEU A 1 183 ? -4.879 -6.757 -7.221 1.00 98.38 183 LEU A CA 1
ATOM 1409 C C . LEU A 1 183 ? -4.658 -5.768 -6.075 1.00 98.38 183 LEU A C 1
ATOM 1411 O O . LEU A 1 183 ? -5.234 -5.949 -5.004 1.00 98.38 183 LEU A O 1
ATOM 1415 N N . ASN A 1 184 ? -3.897 -4.691 -6.289 1.00 98.31 184 ASN A N 1
ATOM 1416 C CA . ASN A 1 184 ? -3.729 -3.656 -5.267 1.00 98.31 184 ASN A CA 1
ATOM 1417 C C . ASN A 1 184 ? -5.034 -2.914 -4.957 1.00 98.31 184 ASN A C 1
ATOM 1419 O O . ASN A 1 184 ? -5.285 -2.608 -3.793 1.00 98.31 184 ASN A O 1
ATOM 1423 N N . ALA A 1 185 ? -5.908 -2.685 -5.940 1.00 98.12 185 ALA A N 1
ATOM 1424 C CA . ALA A 1 185 ? -7.235 -2.131 -5.682 1.00 98.12 185 ALA A CA 1
ATOM 1425 C C . ALA A 1 185 ? -8.065 -3.052 -4.766 1.00 98.12 185 ALA A C 1
ATOM 1427 O O . ALA A 1 185 ? -8.736 -2.570 -3.847 1.00 98.12 185 ALA A O 1
ATOM 1428 N N . VAL A 1 186 ? -7.968 -4.375 -4.951 1.00 98.56 186 VAL A N 1
ATOM 1429 C CA . VAL A 1 186 ? -8.606 -5.361 -4.060 1.00 98.56 186 VAL A CA 1
ATOM 1430 C C . VAL A 1 186 ? -7.959 -5.360 -2.673 1.00 98.56 186 VAL A C 1
ATOM 1432 O O . VAL A 1 186 ? -8.678 -5.348 -1.676 1.00 98.56 186 VAL A O 1
ATOM 1435 N N . VAL A 1 187 ? -6.627 -5.310 -2.580 1.00 98.75 187 VAL A N 1
ATOM 1436 C CA . VAL A 1 187 ? -5.896 -5.196 -1.303 1.00 98.75 187 VAL A CA 1
ATOM 1437 C C . VAL A 1 187 ? -6.359 -3.960 -0.532 1.00 98.75 187 VAL A C 1
ATOM 1439 O O . VAL A 1 187 ? -6.782 -4.084 0.616 1.00 98.75 187 VAL A O 1
ATOM 1442 N N . LEU A 1 188 ? -6.366 -2.781 -1.161 1.00 98.50 188 LEU A N 1
ATOM 1443 C CA . LEU A 1 188 ? -6.842 -1.541 -0.540 1.00 98.50 188 LEU A CA 1
ATOM 1444 C C . LEU A 1 188 ? -8.303 -1.665 -0.099 1.00 98.50 188 LEU A C 1
ATOM 1446 O O . LEU A 1 188 ? -8.646 -1.254 1.009 1.00 98.50 188 LEU A O 1
ATOM 1450 N N . PHE A 1 189 ? -9.161 -2.283 -0.914 1.00 98.25 189 PHE A N 1
ATOM 1451 C CA . PHE A 1 189 ? -10.543 -2.551 -0.528 1.00 98.25 189 PHE A CA 1
ATOM 1452 C C . PHE A 1 189 ? -10.647 -3.460 0.709 1.00 98.25 189 PHE A C 1
ATOM 1454 O O . PHE A 1 189 ? -11.420 -3.151 1.619 1.00 98.25 189 PHE A O 1
ATOM 1461 N N . LEU A 1 190 ? -9.867 -4.542 0.784 1.00 98.50 190 LEU A N 1
ATOM 1462 C CA . LEU A 1 190 ? -9.842 -5.440 1.943 1.00 98.50 190 LEU A CA 1
ATOM 1463 C C . LEU A 1 190 ? -9.363 -4.722 3.206 1.00 98.50 190 LEU A C 1
ATOM 1465 O O . LEU A 1 190 ? -9.955 -4.907 4.266 1.00 98.50 190 LEU A O 1
ATOM 1469 N N . LEU A 1 191 ? -8.351 -3.860 3.099 1.00 98.56 191 LEU A N 1
ATOM 1470 C CA . LEU A 1 191 ? -7.870 -3.044 4.216 1.00 98.56 191 LEU A CA 1
ATOM 1471 C C . LEU A 1 191 ? -8.924 -2.021 4.667 1.00 98.56 191 LEU A C 1
ATOM 1473 O O . LEU A 1 191 ? -9.185 -1.882 5.863 1.00 98.56 191 LEU A O 1
ATOM 1477 N N . LEU A 1 192 ? -9.624 -1.374 3.731 1.00 97.88 192 LEU A N 1
ATOM 1478 C CA . LEU A 1 192 ? -10.772 -0.530 4.072 1.00 97.88 192 LEU A CA 1
ATOM 1479 C C . LEU A 1 192 ? -11.866 -1.345 4.774 1.00 97.88 192 LEU A C 1
ATOM 1481 O O . LEU A 1 192 ? -12.393 -0.909 5.797 1.00 97.88 192 LEU A O 1
ATOM 1485 N N . ARG A 1 193 ? -12.177 -2.551 4.289 1.00 96.88 193 ARG A N 1
ATOM 1486 C CA . ARG A 1 193 ? -13.176 -3.430 4.911 1.00 96.88 193 ARG A CA 1
ATOM 1487 C C . ARG A 1 193 ? -12.759 -3.875 6.311 1.00 96.88 193 ARG A C 1
ATOM 1489 O O . ARG A 1 193 ? -13.614 -3.887 7.197 1.00 96.88 193 ARG A O 1
ATOM 1496 N N . ALA A 1 194 ? -11.481 -4.193 6.503 1.00 97.25 194 ALA A N 1
ATOM 1497 C CA . ALA A 1 194 ? -10.889 -4.525 7.791 1.00 97.25 194 ALA A CA 1
ATOM 1498 C C . ALA A 1 194 ? -11.003 -3.354 8.771 1.00 97.25 194 ALA A C 1
ATOM 1500 O O . ALA A 1 194 ? -11.346 -3.568 9.931 1.00 97.25 194 ALA A O 1
ATOM 1501 N N . SER A 1 195 ? -10.772 -2.117 8.309 1.00 96.00 195 SER A N 1
ATOM 1502 C CA . SER A 1 195 ? -10.861 -0.927 9.167 1.00 96.00 195 SER A CA 1
ATOM 1503 C C . SER A 1 195 ? -12.254 -0.734 9.770 1.00 96.00 195 SER A C 1
ATOM 1505 O O . SER A 1 195 ? -12.366 -0.345 10.926 1.00 96.00 195 SER A O 1
ATOM 1507 N N . LEU A 1 196 ? -13.311 -1.134 9.056 1.00 94.31 196 LEU A N 1
ATOM 1508 C CA . LEU A 1 196 ? -14.683 -1.125 9.576 1.00 94.31 196 LEU A CA 1
ATOM 1509 C C . LEU A 1 196 ? -14.927 -2.158 10.691 1.00 94.31 196 LEU A C 1
ATOM 1511 O O . LEU A 1 196 ? -15.932 -2.069 11.388 1.00 94.31 196 LEU A O 1
ATOM 1515 N N . GLU A 1 197 ? -14.047 -3.136 10.891 1.00 93.88 197 GLU A N 1
ATOM 1516 C CA . GLU A 1 197 ? -14.136 -4.055 12.034 1.00 93.88 197 GLU A CA 1
ATOM 1517 C C . GLU A 1 197 ? -13.461 -3.485 13.295 1.00 93.88 197 GLU A C 1
ATOM 1519 O O . GLU A 1 197 ? -13.488 -4.132 14.340 1.00 93.88 197 GLU A O 1
ATOM 1524 N N . ALA A 1 198 ? -12.863 -2.287 13.229 1.00 87.25 198 ALA A N 1
ATOM 1525 C CA . ALA A 1 198 ? -12.418 -1.579 14.423 1.00 87.25 198 ALA A CA 1
ATOM 1526 C C . ALA A 1 198 ? -13.634 -1.079 15.218 1.00 87.25 198 ALA A C 1
ATOM 1528 O O . ALA A 1 198 ? -14.554 -0.476 14.656 1.00 87.25 198 ALA A O 1
ATOM 1529 N N . GLY A 1 199 ? -13.633 -1.313 16.533 1.00 75.94 199 GLY A N 1
ATOM 1530 C CA . GLY A 1 199 ? -14.653 -0.766 17.427 1.00 75.94 199 GLY A CA 1
ATOM 1531 C C . GLY A 1 199 ? -14.657 0.773 17.442 1.00 75.94 199 GLY A C 1
ATOM 1532 O O . GLY A 1 199 ? -13.694 1.406 16.983 1.00 75.94 199 GLY A O 1
ATOM 1533 N N . PRO A 1 200 ? -15.722 1.400 17.979 1.00 67.94 200 PRO A N 1
ATOM 1534 C CA . PRO A 1 200 ? -15.752 2.842 18.197 1.00 67.94 200 PRO A CA 1
ATOM 1535 C C . PRO A 1 200 ? -14.534 3.278 19.016 1.00 67.94 200 PRO A C 1
ATOM 1537 O O . PRO A 1 200 ? -14.101 2.558 19.918 1.00 67.94 200 PRO A O 1
ATOM 1540 N N . VAL A 1 201 ? -13.991 4.467 18.736 1.00 65.88 201 VAL A N 1
ATOM 1541 C CA . VAL A 1 201 ? -13.073 5.100 19.691 1.00 65.88 201 VAL A CA 1
ATOM 1542 C C . VAL A 1 201 ? -13.913 5.371 20.925 1.00 65.88 201 VAL A C 1
ATOM 1544 O O . VAL A 1 201 ? -14.743 6.277 20.904 1.00 65.88 201 VAL A O 1
ATOM 1547 N N . LEU A 1 202 ? -13.755 4.563 21.974 1.00 54.19 202 LEU A N 1
ATOM 1548 C CA . LEU A 1 202 ? -14.281 4.937 23.276 1.00 54.19 202 LEU A CA 1
ATOM 1549 C C . LEU A 1 202 ? -13.629 6.280 23.591 1.00 54.19 202 LEU A C 1
ATOM 1551 O O . LEU A 1 202 ? -12.408 6.357 23.746 1.00 54.19 202 LEU A O 1
ATOM 1555 N N . ALA A 1 203 ? -14.433 7.346 23.580 1.00 44.06 203 ALA A N 1
ATOM 1556 C CA . ALA A 1 203 ? -14.004 8.630 24.095 1.00 44.06 203 ALA A CA 1
ATOM 1557 C C . ALA A 1 203 ? -13.381 8.346 25.462 1.00 44.06 203 ALA A C 1
ATOM 1559 O O . ALA A 1 203 ? -13.980 7.618 26.261 1.00 44.06 203 ALA A O 1
ATOM 1560 N N . ALA A 1 204 ? -12.154 8.834 25.678 1.00 41.81 204 ALA A N 1
ATOM 1561 C CA . ALA A 1 204 ? -11.488 8.717 26.968 1.00 41.81 204 ALA A CA 1
ATOM 1562 C C . ALA A 1 204 ? -12.524 9.028 28.053 1.00 41.81 204 ALA A C 1
ATOM 1564 O O . ALA A 1 204 ? -13.267 9.999 27.860 1.00 41.81 204 ALA A O 1
ATOM 1565 N N . PRO A 1 205 ? -12.643 8.200 29.110 1.00 40.22 205 PRO A N 1
ATOM 1566 C CA . PRO A 1 205 ? -13.657 8.423 30.124 1.00 40.22 205 PRO A CA 1
ATOM 1567 C C . PRO A 1 205 ? -13.534 9.879 30.543 1.00 40.22 205 PRO A C 1
ATOM 1569 O O . PRO A 1 205 ? -12.459 10.303 30.979 1.00 40.22 205 PRO A O 1
ATOM 1572 N N . ALA A 1 206 ? -14.604 10.648 30.301 1.00 45.94 206 ALA A N 1
ATOM 1573 C CA . ALA A 1 206 ? -14.747 11.968 30.876 1.00 45.94 206 ALA A CA 1
ATOM 1574 C C . ALA A 1 206 ? -14.389 11.768 32.339 1.00 45.94 206 ALA A C 1
ATOM 1576 O O . ALA A 1 206 ? -14.971 10.894 32.986 1.00 45.94 206 ALA A O 1
ATOM 1577 N N . THR A 1 207 ? -13.314 12.439 32.756 1.00 45.31 207 THR A N 1
ATOM 1578 C CA . THR A 1 207 ? -12.756 12.389 34.101 1.00 45.31 207 THR A CA 1
ATOM 1579 C C . THR A 1 207 ? -13.900 12.178 35.063 1.00 45.31 207 THR A C 1
ATOM 1581 O O . THR A 1 207 ? -14.791 13.027 35.094 1.00 45.31 207 THR A O 1
ATOM 1584 N N . ALA A 1 208 ? -13.918 11.017 35.729 1.00 46.81 208 ALA A N 1
ATOM 1585 C CA . ALA A 1 208 ? -14.899 10.720 36.754 1.00 46.81 208 ALA A CA 1
ATOM 1586 C C . ALA A 1 208 ? -15.029 11.986 37.594 1.00 46.81 208 ALA A C 1
ATOM 1588 O O . ALA A 1 208 ? -14.028 12.442 38.159 1.00 46.81 208 ALA A O 1
ATOM 1589 N N . GLU A 1 209 ? -16.204 12.620 37.552 1.00 49.12 209 GLU A N 1
ATOM 1590 C CA . GLU A 1 209 ? -16.448 13.761 38.415 1.00 49.12 209 GLU A CA 1
ATOM 1591 C C . GLU A 1 209 ? -16.100 13.294 39.825 1.00 49.12 209 GLU A C 1
ATOM 1593 O O . GLU A 1 209 ? -16.479 12.173 40.195 1.00 49.1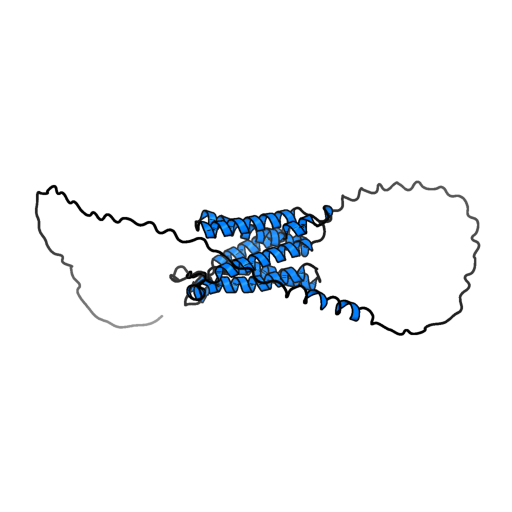2 209 GLU A O 1
ATOM 1598 N N . PRO A 1 210 ? -15.295 14.063 40.576 1.00 45.94 210 PRO A N 1
ATOM 1599 C CA . PRO A 1 210 ? -14.957 13.667 41.922 1.00 45.94 210 PRO A CA 1
ATOM 1600 C C . PRO A 1 210 ? -16.283 13.519 42.652 1.00 45.94 210 PRO A C 1
ATOM 1602 O O . PRO A 1 210 ? -17.019 14.490 42.819 1.00 45.94 210 PRO A O 1
ATOM 1605 N N . VAL A 1 211 ? -16.600 12.284 43.038 1.00 53.91 211 VAL A N 1
ATOM 1606 C CA . VAL A 1 211 ? -17.626 12.016 44.031 1.00 53.91 211 VAL A CA 1
ATOM 1607 C C . VAL A 1 211 ? -17.183 12.827 45.236 1.00 53.91 211 VAL A C 1
ATOM 1609 O O . VAL A 1 211 ? -16.210 12.479 45.901 1.00 53.91 211 VAL A O 1
ATOM 1612 N N . THR A 1 212 ? -17.821 13.977 45.442 1.00 47.31 212 THR A N 1
ATOM 1613 C CA . THR A 1 212 ? -17.707 14.737 46.675 1.00 47.31 212 THR A CA 1
ATOM 1614 C C . THR A 1 212 ? -18.152 13.790 47.768 1.00 47.31 212 THR A C 1
ATOM 1616 O O . THR A 1 212 ? -19.334 13.467 47.879 1.00 47.31 212 THR A O 1
ATOM 1619 N N . GLU A 1 213 ? -17.173 13.284 48.505 1.00 48.09 213 GLU A N 1
ATOM 1620 C CA . GLU A 1 213 ? -17.363 12.544 49.734 1.00 48.09 213 GLU A CA 1
ATOM 1621 C C . GLU A 1 213 ? -18.094 13.493 50.688 1.00 48.09 213 GLU A C 1
ATOM 1623 O O . GLU A 1 213 ? -17.513 14.419 51.251 1.00 48.09 213 GLU A O 1
ATOM 1628 N N . ALA A 1 214 ? -19.416 13.348 50.755 1.00 49.50 214 ALA A N 1
ATOM 1629 C CA . ALA A 1 214 ? -20.204 13.972 51.796 1.00 49.50 214 ALA A CA 1
ATOM 1630 C C . ALA A 1 214 ? -19.730 13.367 53.120 1.00 49.50 214 ALA A C 1
ATOM 1632 O O . ALA A 1 214 ? -19.776 12.146 53.293 1.00 49.50 214 ALA A O 1
ATOM 1633 N N . GLU A 1 215 ? -19.237 14.217 54.023 1.00 47.34 215 GLU A N 1
ATOM 1634 C CA . GLU A 1 215 ? -18.936 13.845 55.404 1.00 47.34 215 GLU A CA 1
ATOM 1635 C C . GLU A 1 215 ? -20.107 13.043 55.994 1.00 47.34 215 GLU A C 1
ATOM 1637 O O . GLU A 1 215 ? -21.262 13.464 55.867 1.00 47.34 215 GLU A O 1
ATOM 1642 N N . PRO A 1 216 ? -19.854 11.904 56.661 1.00 43.38 216 PRO A N 1
ATOM 1643 C CA . PRO A 1 216 ? -20.903 11.214 57.382 1.00 43.38 216 PRO A CA 1
ATOM 1644 C C . PRO A 1 216 ? -21.259 12.038 58.621 1.00 43.38 216 PRO A C 1
ATOM 1646 O O . PRO A 1 216 ? -20.554 12.027 59.632 1.00 43.38 216 PRO A O 1
ATOM 1649 N N . GLU A 1 217 ? -22.376 12.755 58.537 1.00 46.50 217 GLU A N 1
ATOM 1650 C CA . GLU A 1 217 ? -23.054 13.328 59.692 1.00 46.50 217 GLU A CA 1
ATOM 1651 C C . GLU A 1 217 ? -23.423 12.175 60.642 1.00 46.50 217 GLU A C 1
ATOM 1653 O O . GLU A 1 217 ? -24.150 11.247 60.283 1.00 46.50 217 GLU A O 1
ATOM 1658 N N . ALA A 1 218 ? -22.835 12.182 61.839 1.00 49.25 218 ALA A N 1
ATOM 1659 C CA . ALA A 1 218 ? -22.990 11.127 62.830 1.00 49.25 218 ALA A CA 1
ATOM 1660 C C . ALA A 1 218 ? -24.454 11.021 63.305 1.00 49.25 218 ALA A C 1
ATOM 1662 O O . ALA A 1 218 ? -24.967 11.981 63.885 1.00 49.25 218 ALA A O 1
ATOM 1663 N N . PRO A 1 219 ? -25.128 9.863 63.166 1.00 48.75 219 PRO A N 1
ATOM 1664 C CA . PRO A 1 219 ? -26.414 9.665 63.807 1.00 48.75 219 PRO A CA 1
ATOM 1665 C C . PRO A 1 219 ? -26.212 9.290 65.277 1.00 48.75 219 PRO A C 1
ATOM 1667 O O . PRO A 1 219 ? -25.599 8.278 65.626 1.00 48.75 219 PRO A O 1
ATOM 1670 N N . SER A 1 220 ? -26.754 10.137 66.147 1.00 44.28 220 SER A N 1
ATOM 1671 C CA . SER A 1 220 ? -26.938 9.876 67.567 1.00 44.28 220 SER A CA 1
ATOM 1672 C C . SER A 1 220 ? -27.803 8.628 67.778 1.00 44.28 220 SER A C 1
ATOM 1674 O O . SER A 1 220 ? -28.884 8.477 67.211 1.00 44.28 220 SER A O 1
ATOM 1676 N N . ALA A 1 221 ? -27.313 7.714 68.615 1.00 45.88 221 ALA A N 1
ATOM 1677 C CA . ALA A 1 221 ? -28.056 6.538 69.052 1.00 45.88 221 ALA A CA 1
ATOM 1678 C C . ALA A 1 221 ? -29.311 6.938 69.847 1.00 45.88 221 ALA A C 1
ATOM 1680 O O . ALA A 1 221 ? -29.274 7.895 70.629 1.00 45.88 221 ALA A O 1
ATOM 1681 N N . PRO A 1 222 ? -30.380 6.130 69.759 1.00 46.22 222 PRO A N 1
ATOM 1682 C CA . PRO A 1 222 ? -30.787 5.475 70.998 1.00 46.22 222 PRO A CA 1
ATOM 1683 C C . PRO A 1 222 ? -31.231 4.008 70.858 1.00 46.22 222 PRO A C 1
ATOM 1685 O O . PRO A 1 222 ? -31.913 3.615 69.921 1.00 46.22 222 PRO A O 1
ATOM 1688 N N . ALA A 1 223 ? -30.879 3.271 71.916 1.00 39.91 223 ALA A N 1
ATOM 1689 C CA . ALA A 1 223 ? -31.582 2.165 72.572 1.00 39.91 223 ALA A CA 1
ATOM 1690 C C . ALA A 1 223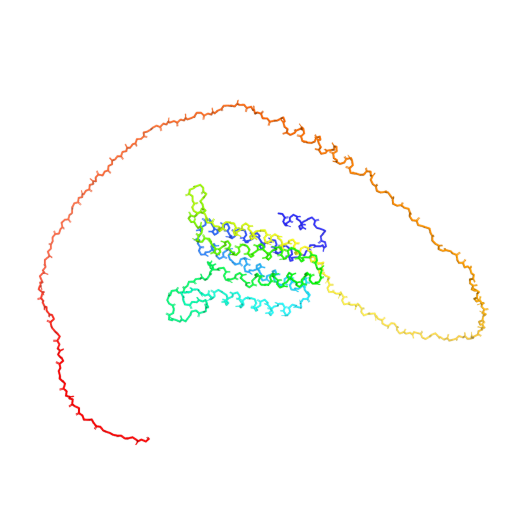 ? -31.949 0.891 71.779 1.00 39.91 223 ALA A C 1
ATOM 1692 O O . ALA A 1 223 ? -32.806 0.861 70.905 1.00 39.91 223 ALA A O 1
ATOM 1693 N N . ALA A 1 224 ? -31.346 -0.208 72.237 1.00 37.59 224 ALA A N 1
ATOM 1694 C CA . ALA A 1 224 ? -31.622 -1.585 71.859 1.00 37.59 224 ALA A CA 1
ATOM 1695 C C . ALA A 1 224 ? -32.986 -2.101 72.361 1.00 37.59 224 ALA A C 1
ATOM 1697 O O . ALA A 1 224 ? -33.376 -1.847 73.501 1.00 37.59 224 ALA A O 1
ATOM 1698 N N . ALA A 1 225 ? -33.633 -2.927 71.535 1.00 42.56 225 ALA A N 1
ATOM 1699 C CA . ALA A 1 225 ? -34.666 -3.897 71.905 1.00 42.56 225 ALA A CA 1
ATOM 1700 C C . ALA A 1 225 ? -34.559 -5.132 70.969 1.00 42.56 225 ALA A C 1
ATOM 1702 O O . ALA A 1 225 ? -33.996 -5.004 69.881 1.00 42.56 225 ALA A O 1
ATOM 1703 N N . PRO A 1 226 ? -34.991 -6.336 71.395 1.00 42.88 226 PRO A N 1
ATOM 1704 C CA . PRO A 1 226 ? -34.344 -7.599 71.018 1.00 42.88 226 PRO A CA 1
ATOM 1705 C C . PRO A 1 226 ? -34.812 -8.222 69.696 1.00 42.88 226 PRO A C 1
ATOM 1707 O O . PRO A 1 226 ? -35.961 -8.083 69.291 1.00 42.88 226 PRO A O 1
ATOM 1710 N N . VAL A 1 227 ? -33.896 -8.983 69.092 1.00 35.88 227 VAL A N 1
ATOM 1711 C CA . VAL A 1 227 ? -34.056 -9.796 67.878 1.00 35.88 227 VAL A CA 1
ATOM 1712 C C . VAL A 1 227 ? -34.894 -11.044 68.168 1.00 35.88 227 VAL A C 1
ATOM 1714 O O . VAL A 1 227 ? -34.534 -11.852 69.024 1.00 35.88 227 VAL A O 1
ATOM 1717 N N . GLU A 1 228 ? -35.973 -11.227 67.410 1.00 37.59 228 GLU A N 1
ATOM 1718 C CA . GLU A 1 228 ? -36.736 -12.473 67.338 1.00 37.59 228 GLU A CA 1
ATOM 1719 C C . GLU A 1 228 ? -36.170 -13.332 66.194 1.00 37.59 228 GLU A C 1
ATOM 1721 O O . GLU A 1 228 ? -35.957 -12.855 65.078 1.00 37.59 228 GLU A O 1
ATOM 1726 N N . THR A 1 229 ? -35.843 -14.588 66.494 1.00 35.28 229 THR A N 1
ATOM 1727 C CA . THR A 1 229 ? -35.232 -15.538 65.554 1.00 35.28 229 THR A CA 1
ATOM 1728 C C . THR A 1 229 ? -36.320 -16.418 64.946 1.00 35.28 229 THR A C 1
ATOM 1730 O O . THR A 1 229 ? -37.100 -17.029 65.671 1.00 35.28 229 THR A O 1
ATOM 1733 N N . VAL A 1 230 ? -36.371 -16.498 63.614 1.00 41.12 230 VAL A N 1
ATOM 1734 C CA . VAL A 1 230 ? -37.225 -17.452 62.887 1.00 41.12 230 VAL A CA 1
ATOM 1735 C C . VAL A 1 230 ? -36.339 -18.592 62.367 1.00 41.12 230 VAL A C 1
ATOM 1737 O O . VAL A 1 230 ? -35.312 -18.300 61.749 1.00 41.12 230 VAL A O 1
ATOM 1740 N N . PRO A 1 231 ? -36.674 -19.875 62.609 1.00 41.34 231 PRO A N 1
ATOM 1741 C CA . PRO A 1 231 ? -35.852 -20.998 62.167 1.00 41.34 231 PRO A CA 1
ATOM 1742 C C . PRO A 1 231 ? -36.006 -21.291 60.672 1.00 41.34 231 PRO A C 1
ATOM 1744 O O . PRO A 1 231 ? -37.091 -21.198 60.103 1.00 41.34 231 PRO A O 1
ATOM 1747 N N . VAL A 1 232 ? -34.894 -21.716 60.077 1.00 33.91 232 VAL A N 1
ATOM 1748 C CA . VAL A 1 232 ? -34.789 -22.317 58.745 1.00 33.91 232 VAL A CA 1
ATOM 1749 C C . VAL A 1 232 ? -35.233 -23.778 58.827 1.00 33.91 232 VAL A C 1
ATOM 1751 O O . VAL A 1 232 ? -34.692 -24.531 59.636 1.00 33.91 232 VAL A O 1
ATOM 1754 N N . GLU A 1 233 ? -36.157 -24.194 57.964 1.00 39.12 233 GLU A N 1
ATOM 1755 C CA . GLU A 1 233 ? -36.487 -25.604 57.735 1.00 39.12 233 GLU A CA 1
ATOM 1756 C C . GLU A 1 233 ? -36.097 -25.988 56.299 1.00 39.12 233 GLU A C 1
ATOM 1758 O O . GLU A 1 233 ? -36.341 -25.245 55.347 1.00 39.12 233 GLU A O 1
ATOM 1763 N N . ALA A 1 234 ? -35.405 -27.121 56.169 1.00 31.89 234 ALA A N 1
ATOM 1764 C CA . ALA A 1 234 ? -34.834 -27.637 54.931 1.00 31.89 234 ALA A CA 1
ATOM 1765 C C . ALA A 1 234 ? -35.722 -28.724 54.288 1.00 31.89 234 ALA A C 1
ATOM 1767 O O . ALA A 1 234 ? -36.529 -29.365 54.949 1.00 31.89 234 ALA A O 1
ATOM 1768 N N . MET A 1 235 ? -35.500 -28.895 52.980 1.00 37.09 235 MET A N 1
ATOM 1769 C CA . MET A 1 235 ? -36.180 -29.697 51.942 1.00 37.09 235 MET A CA 1
ATOM 1770 C C . MET A 1 235 ? -36.571 -31.153 52.284 1.00 37.09 235 MET A C 1
ATOM 1772 O O . MET A 1 235 ? -36.001 -31.772 53.180 1.00 37.09 235 MET A O 1
ATOM 1776 N N . PRO A 1 236 ? -37.451 -31.764 51.463 1.00 39.25 236 PRO A N 1
ATOM 1777 C CA . PRO A 1 236 ? -36.976 -32.707 50.420 1.00 39.25 236 PRO A CA 1
ATOM 1778 C C . PRO A 1 236 ? -37.824 -32.614 49.121 1.00 39.25 236 PRO A C 1
ATOM 1780 O O . PRO A 1 236 ? -38.844 -31.942 49.117 1.00 39.25 236 PRO A O 1
ATOM 1783 N N . ALA A 1 237 ? -37.594 -33.272 47.981 1.00 30.52 237 ALA A N 1
ATOM 1784 C CA . ALA A 1 237 ? -36.479 -33.904 47.270 1.00 30.52 237 ALA A CA 1
ATOM 1785 C C . ALA A 1 237 ? -37.026 -34.301 45.866 1.00 30.52 237 ALA A C 1
ATOM 1787 O O . ALA A 1 237 ? -38.215 -34.576 45.755 1.00 30.52 237 ALA A O 1
ATOM 1788 N N . LYS A 1 238 ? -36.120 -34.420 44.877 1.00 30.00 238 LYS A N 1
ATOM 1789 C CA . LYS A 1 238 ? -36.144 -35.303 43.678 1.00 30.00 238 LYS A CA 1
ATOM 1790 C C . LYS A 1 238 ? -37.223 -35.144 42.579 1.00 30.00 238 LYS A C 1
ATOM 1792 O O . LYS A 1 238 ? -38.395 -35.380 42.821 1.00 30.00 238 LYS A O 1
ATOM 1797 N N . ASP A 1 239 ? -36.794 -34.857 41.339 1.00 32.44 239 ASP A N 1
ATOM 1798 C CA . ASP A 1 239 ? -36.533 -35.860 40.275 1.00 32.44 239 ASP A CA 1
ATOM 1799 C C . ASP A 1 239 ? -35.945 -35.196 38.993 1.00 32.44 239 ASP A C 1
ATOM 1801 O O . ASP A 1 239 ? -36.393 -34.133 38.570 1.00 32.44 239 ASP A O 1
ATOM 1805 N N . GLU A 1 240 ? -34.926 -35.820 38.385 1.00 35.31 240 GLU A N 1
ATOM 1806 C CA . GLU A 1 240 ? -34.444 -35.618 36.993 1.00 35.31 240 GLU A CA 1
ATOM 1807 C C . GLU A 1 240 ? -34.901 -36.833 36.133 1.00 35.31 240 GLU A C 1
ATOM 1809 O O . GLU A 1 240 ? -35.392 -37.808 36.704 1.00 35.31 240 GLU A O 1
ATOM 1814 N N . PRO A 1 241 ? -34.541 -36.957 34.837 1.00 43.75 241 PRO A N 1
ATOM 1815 C CA . PRO A 1 241 ? -34.876 -36.155 33.654 1.00 43.75 241 PRO A CA 1
ATOM 1816 C C . PRO A 1 241 ? -35.634 -37.021 32.606 1.00 43.75 241 PRO A C 1
ATOM 1818 O O . PRO A 1 241 ? -35.645 -38.247 32.702 1.00 43.75 241 PRO A O 1
ATOM 1821 N N . VAL A 1 242 ? -36.232 -36.430 31.561 1.00 33.50 242 VAL A N 1
ATOM 1822 C CA . VAL A 1 242 ? -36.727 -37.202 30.397 1.00 33.50 242 VAL A CA 1
ATOM 1823 C C . VAL A 1 242 ? -36.223 -36.591 29.090 1.00 33.50 242 VAL A C 1
ATOM 1825 O O . VAL A 1 242 ? -36.284 -35.381 28.885 1.00 33.50 242 VAL A O 1
ATOM 1828 N N . GLU A 1 243 ? -35.685 -37.484 28.263 1.00 33.47 243 GLU A N 1
ATOM 1829 C CA . GLU A 1 243 ? -34.999 -37.305 26.985 1.00 33.47 243 GLU A CA 1
ATOM 1830 C C . GLU A 1 243 ? -35.864 -36.709 25.858 1.00 33.47 243 GLU A C 1
ATOM 1832 O O . GLU A 1 243 ? -37.094 -36.761 25.865 1.00 33.47 243 GLU A O 1
ATOM 1837 N N . THR A 1 244 ? -35.165 -36.172 24.856 1.00 33.75 244 THR A N 1
ATOM 1838 C CA . THR A 1 244 ? -35.657 -35.756 23.535 1.00 33.75 244 THR A CA 1
ATOM 1839 C C . THR A 1 244 ? -36.146 -36.950 22.691 1.00 33.75 244 THR A C 1
ATOM 1841 O O . THR A 1 244 ? -35.844 -38.104 22.998 1.00 33.75 244 THR A O 1
ATOM 1844 N N . PRO A 1 245 ? -36.866 -36.692 21.580 1.00 43.56 245 PRO A N 1
ATOM 1845 C CA . PRO A 1 245 ? -36.136 -36.772 20.316 1.00 43.56 245 PRO A CA 1
ATOM 1846 C C . PRO A 1 245 ? -36.458 -35.677 19.282 1.00 43.56 245 PRO A C 1
ATOM 1848 O O . PRO A 1 245 ? -37.507 -35.040 19.250 1.00 43.56 245 PRO A O 1
ATOM 1851 N N . GLU A 1 246 ? -35.446 -35.526 18.443 1.00 35.47 246 GLU A N 1
ATOM 1852 C CA . GLU A 1 246 ? -35.226 -34.800 17.197 1.00 35.47 246 GLU A CA 1
ATOM 1853 C C . GLU A 1 246 ? -36.226 -35.126 16.069 1.00 35.47 246 GLU A C 1
ATOM 1855 O O . GLU A 1 246 ? -36.487 -36.300 15.828 1.00 35.47 246 GLU A O 1
ATOM 1860 N N . VAL A 1 247 ? -36.692 -34.117 15.309 1.00 35.19 247 VAL A N 1
ATOM 1861 C CA . VAL A 1 247 ? -36.937 -34.260 13.856 1.00 35.19 247 VAL A CA 1
ATOM 1862 C C . VAL A 1 247 ? -36.799 -32.907 13.138 1.00 35.19 247 VAL A C 1
ATOM 1864 O O . VAL A 1 247 ? -37.597 -31.988 13.321 1.00 35.19 247 VAL A O 1
ATOM 1867 N N . ALA A 1 248 ? -35.760 -32.813 12.310 1.00 32.31 248 ALA A N 1
ATOM 1868 C CA . ALA A 1 248 ? -35.597 -31.855 11.223 1.00 32.31 248 ALA A CA 1
ATOM 1869 C C . ALA A 1 248 ? -36.292 -32.369 9.941 1.00 32.31 248 ALA A C 1
ATOM 1871 O O . ALA A 1 248 ? -36.639 -33.542 9.859 1.00 32.31 248 ALA A O 1
ATOM 1872 N N . SER A 1 249 ? -36.393 -31.506 8.922 1.00 39.78 249 SER A N 1
ATOM 1873 C CA . SER A 1 249 ? -36.846 -31.766 7.536 1.00 39.78 249 SER A CA 1
ATOM 1874 C C . SER A 1 249 ? -38.276 -31.321 7.197 1.00 39.78 249 SER A C 1
ATOM 1876 O O . SER A 1 249 ? -39.214 -32.108 7.126 1.00 39.78 249 SER A O 1
ATOM 1878 N N . ALA A 1 250 ? -38.418 -30.021 6.920 1.00 37.91 250 ALA A N 1
ATOM 1879 C CA . ALA A 1 250 ? -39.492 -29.493 6.067 1.00 37.91 250 ALA A CA 1
ATOM 1880 C C . ALA A 1 250 ? -39.067 -28.264 5.226 1.00 37.91 250 ALA A C 1
ATOM 1882 O O . ALA A 1 250 ? -39.883 -27.705 4.503 1.00 37.91 250 ALA A O 1
ATOM 1883 N N . GLY A 1 251 ? -37.801 -27.825 5.303 1.00 38.91 251 GLY A N 1
ATOM 1884 C CA . GLY A 1 251 ? -37.338 -26.586 4.660 1.00 38.91 251 GLY A CA 1
ATOM 1885 C C . GLY A 1 251 ? -36.633 -26.758 3.310 1.00 38.91 251 GLY A C 1
ATOM 1886 O O . GLY A 1 251 ? -36.653 -25.838 2.501 1.00 38.91 251 GLY A O 1
ATOM 1887 N N . GLU A 1 252 ? -36.033 -27.919 3.033 1.00 42.22 252 GLU A N 1
ATOM 1888 C CA . GLU A 1 252 ? -35.189 -28.107 1.836 1.00 42.22 252 GLU A CA 1
ATOM 1889 C C . GLU A 1 252 ? -35.973 -28.436 0.559 1.00 42.22 252 GLU A C 1
ATOM 1891 O O . GLU A 1 252 ? -35.522 -28.104 -0.534 1.00 42.22 252 GLU A O 1
ATOM 1896 N N . ALA A 1 253 ? -37.176 -29.008 0.668 1.00 42.28 253 ALA A N 1
ATOM 1897 C CA . ALA A 1 253 ? -37.988 -29.340 -0.505 1.00 42.28 253 ALA A CA 1
ATOM 1898 C C . ALA A 1 253 ? -38.590 -28.095 -1.189 1.00 42.28 253 ALA A C 1
ATOM 1900 O O . ALA A 1 253 ? -38.746 -28.078 -2.405 1.00 42.28 253 ALA A O 1
ATOM 1901 N N . ALA A 1 254 ? -38.864 -27.026 -0.432 1.00 43.78 254 ALA A N 1
ATOM 1902 C CA . ALA A 1 254 ? -39.485 -25.808 -0.960 1.00 43.78 254 ALA A CA 1
ATOM 1903 C C . ALA A 1 254 ? -38.503 -24.887 -1.712 1.00 43.78 254 ALA A C 1
ATOM 1905 O O . ALA A 1 254 ? -38.929 -24.049 -2.503 1.00 43.78 254 ALA A O 1
ATOM 1906 N N . MET A 1 255 ? -37.191 -25.028 -1.484 1.00 41.06 255 MET A N 1
ATOM 1907 C CA . MET A 1 255 ? -36.181 -24.148 -2.087 1.00 41.06 255 MET A CA 1
ATOM 1908 C C . MET A 1 255 ? -35.697 -24.648 -3.459 1.00 41.06 255 MET A C 1
ATOM 1910 O O . MET A 1 255 ? -35.287 -23.844 -4.292 1.00 41.06 255 MET A O 1
ATOM 1914 N N . LEU A 1 256 ? -35.798 -25.955 -3.722 1.00 44.56 256 LEU A N 1
ATOM 1915 C CA . LEU A 1 256 ? -35.420 -26.564 -5.005 1.00 44.56 256 LEU A CA 1
ATOM 1916 C C . LEU A 1 256 ? -36.474 -26.342 -6.103 1.00 44.56 256 LEU A C 1
ATOM 1918 O O . LEU A 1 256 ? -36.121 -26.171 -7.266 1.00 44.56 256 LEU A O 1
ATOM 1922 N N . GLU A 1 257 ? -37.756 -26.259 -5.741 1.00 45.28 257 GLU A N 1
ATOM 1923 C CA . GLU A 1 257 ? -38.854 -26.032 -6.695 1.00 45.28 257 GLU A CA 1
ATOM 1924 C C . GLU A 1 257 ? -38.922 -24.568 -7.181 1.00 45.28 257 GLU A C 1
ATOM 1926 O O . GLU A 1 257 ? -39.349 -24.293 -8.301 1.00 45.28 257 GLU A O 1
ATOM 1931 N N . ALA A 1 258 ? -38.422 -23.621 -6.377 1.00 46.62 258 ALA A N 1
ATOM 1932 C CA . ALA A 1 258 ? -38.314 -22.210 -6.757 1.00 46.62 258 ALA A CA 1
ATOM 1933 C C . ALA A 1 258 ? -37.124 -21.922 -7.693 1.00 46.62 258 ALA A C 1
ATOM 1935 O O . ALA A 1 258 ? -37.187 -20.980 -8.479 1.00 46.62 258 ALA A O 1
ATOM 1936 N N . ALA A 1 259 ? -36.058 -22.729 -7.631 1.00 43.28 259 ALA A N 1
ATOM 1937 C CA . ALA A 1 259 ? -34.873 -22.563 -8.474 1.00 43.28 259 ALA A CA 1
ATOM 1938 C C . ALA A 1 259 ? -35.102 -23.066 -9.912 1.00 43.28 259 ALA A C 1
ATOM 1940 O O . ALA A 1 259 ? -34.681 -22.409 -10.858 1.00 43.28 259 ALA A O 1
ATOM 1941 N N . ALA A 1 260 ? -35.851 -24.161 -10.088 1.00 44.84 260 ALA A N 1
ATOM 1942 C CA . ALA A 1 260 ? -36.142 -24.727 -11.410 1.00 44.84 260 ALA A CA 1
ATOM 1943 C C . ALA A 1 260 ? -37.042 -23.828 -12.281 1.00 44.84 260 ALA A C 1
ATOM 1945 O O . ALA A 1 260 ? -36.974 -23.877 -13.502 1.00 44.84 260 ALA A O 1
ATOM 1946 N N . LYS A 1 261 ? -37.864 -22.971 -11.661 1.00 41.81 261 LYS A N 1
ATOM 1947 C CA . LYS A 1 261 ? -38.796 -22.085 -12.375 1.00 41.81 261 LYS A CA 1
ATOM 1948 C C . LYS A 1 261 ? -38.154 -20.785 -12.880 1.00 41.81 261 LYS A C 1
ATOM 1950 O O . LYS A 1 261 ? -38.757 -20.087 -13.682 1.00 41.81 261 LYS A O 1
ATOM 1955 N N . ALA A 1 262 ? -36.948 -20.458 -12.410 1.00 42.25 262 ALA A N 1
ATOM 1956 C CA . ALA A 1 262 ? -36.213 -19.262 -12.821 1.00 42.25 262 ALA A CA 1
ATOM 1957 C C . ALA A 1 262 ? -35.266 -19.513 -14.011 1.00 42.25 262 ALA A C 1
ATOM 1959 O O . ALA A 1 262 ? -34.866 -18.558 -14.670 1.00 42.25 262 ALA A O 1
ATOM 1960 N N . GLU A 1 263 ? -34.920 -20.774 -14.300 1.00 44.91 263 GLU A N 1
ATOM 1961 C CA . GLU A 1 263 ? -34.094 -21.139 -15.463 1.00 44.91 263 GLU A CA 1
ATOM 1962 C C . GLU A 1 263 ? -34.914 -21.238 -16.765 1.00 44.91 263 GLU A C 1
ATOM 1964 O O . GLU A 1 263 ? -34.372 -20.979 -17.832 1.00 44.91 263 GLU A O 1
ATOM 1969 N N . GLU A 1 264 ? -36.226 -21.498 -16.695 1.00 41.50 264 GLU A N 1
ATOM 1970 C CA . GLU A 1 264 ? -37.100 -21.626 -17.880 1.00 41.50 264 GLU A CA 1
ATOM 1971 C C . GLU A 1 264 ? -37.505 -20.263 -18.495 1.00 41.50 264 GLU A C 1
ATOM 1973 O O . GLU A 1 264 ? -37.808 -20.185 -19.680 1.00 41.50 264 GLU A O 1
ATOM 1978 N N . GLU A 1 265 ? -37.443 -19.159 -17.736 1.00 42.97 265 GLU A N 1
ATOM 1979 C CA . GLU A 1 265 ? -37.736 -17.797 -18.237 1.00 42.97 265 GLU A CA 1
ATOM 1980 C C . GLU A 1 265 ? -36.503 -17.069 -18.822 1.00 42.97 265 GLU A C 1
ATOM 1982 O O . GLU A 1 265 ? -36.627 -15.953 -19.327 1.00 42.97 265 GLU A O 1
ATOM 1987 N N . ALA A 1 266 ? -35.313 -17.682 -18.787 1.00 41.28 266 ALA A N 1
ATOM 1988 C CA . ALA A 1 266 ? -34.071 -17.099 -19.313 1.00 41.28 266 ALA A CA 1
ATOM 1989 C C . ALA A 1 266 ? -33.652 -17.650 -20.695 1.00 41.28 266 ALA A C 1
ATOM 1991 O O . ALA A 1 266 ? -32.679 -17.159 -21.268 1.00 41.28 266 ALA A O 1
ATOM 1992 N N . GLU A 1 267 ? -34.376 -18.635 -21.242 1.00 41.03 267 GLU A N 1
ATOM 1993 C CA . GLU A 1 267 ? -34.034 -19.337 -22.496 1.00 41.03 267 GLU A CA 1
ATOM 1994 C C . GLU A 1 267 ? -34.940 -18.963 -23.697 1.00 41.03 267 GLU A C 1
ATOM 1996 O O . GLU A 1 267 ? -34.818 -19.537 -24.775 1.00 41.03 267 GLU A O 1
ATOM 2001 N N . GLU A 1 268 ? -35.807 -17.950 -23.562 1.00 41.94 268 GLU A N 1
ATOM 2002 C CA . GLU A 1 268 ? -36.604 -17.381 -24.667 1.00 41.94 268 GLU A CA 1
ATOM 2003 C C . GLU A 1 268 ? -36.262 -15.899 -24.918 1.00 41.94 268 GLU A C 1
ATOM 2005 O O . GLU A 1 268 ? -37.093 -15.012 -24.734 1.00 41.94 268 GLU A O 1
ATOM 2010 N N . ALA A 1 269 ? -35.032 -15.592 -25.342 1.00 37.56 269 ALA A N 1
ATOM 2011 C CA . ALA A 1 269 ? -34.731 -14.281 -25.930 1.00 37.56 269 ALA A CA 1
ATOM 2012 C C . ALA A 1 269 ? -33.449 -14.280 -26.781 1.00 37.56 269 ALA A C 1
ATOM 2014 O O . ALA A 1 269 ? -32.388 -13.950 -26.272 1.00 37.56 269 ALA A O 1
ATOM 2015 N N . GLU A 1 270 ? -33.558 -14.580 -28.079 1.00 36.81 270 GLU A N 1
ATOM 2016 C CA . GLU A 1 270 ? -32.725 -14.032 -29.174 1.00 36.81 270 GLU A CA 1
ATOM 2017 C C . GLU A 1 270 ? -33.359 -14.399 -30.538 1.00 36.81 270 GLU A C 1
ATOM 2019 O O . GLU A 1 270 ? -34.074 -15.402 -30.609 1.00 36.81 270 GLU A O 1
ATOM 2024 N N . PRO A 1 271 ? -33.029 -13.732 -31.665 1.00 42.25 271 PRO A N 1
ATOM 2025 C CA . PRO A 1 271 ? -32.670 -12.322 -31.881 1.00 42.25 271 PRO A CA 1
ATOM 2026 C C . PRO A 1 271 ? -33.553 -11.673 -32.988 1.00 42.25 271 PRO A C 1
ATOM 2028 O O . PRO A 1 271 ? -34.173 -12.375 -33.785 1.00 42.25 271 PRO A O 1
ATOM 2031 N N . ASP A 1 272 ? -33.609 -10.336 -33.069 1.00 35.34 272 ASP A N 1
ATOM 2032 C CA . ASP A 1 272 ? -34.226 -9.615 -34.204 1.00 35.34 272 ASP A CA 1
ATOM 2033 C C . ASP A 1 272 ? -33.173 -8.800 -34.969 1.00 35.34 272 ASP A C 1
ATOM 2035 O O . ASP A 1 272 ? -32.248 -8.231 -34.384 1.00 35.34 272 ASP A O 1
ATOM 2039 N N . ASP A 1 273 ? -33.320 -8.805 -36.290 1.00 35.09 273 ASP A N 1
ATOM 2040 C CA . ASP A 1 273 ? -32.286 -8.619 -37.302 1.00 35.09 273 ASP A CA 1
ATOM 2041 C C . ASP A 1 273 ? -32.488 -7.286 -38.059 1.00 35.09 273 ASP A C 1
ATOM 2043 O O . ASP A 1 273 ? -33.529 -7.043 -38.674 1.00 35.09 273 ASP A O 1
ATOM 2047 N N . GLY A 1 274 ? -31.441 -6.451 -38.080 1.00 30.23 274 GLY A N 1
ATOM 2048 C CA . GLY A 1 274 ? -31.156 -5.456 -39.130 1.00 30.23 274 GLY A CA 1
ATOM 2049 C C . GLY A 1 274 ? -31.543 -3.977 -38.896 1.00 30.23 274 GLY A C 1
ATOM 2050 O O . GLY A 1 274 ? -32.252 -3.643 -37.949 1.00 30.23 274 GLY A O 1
ATOM 2051 N N . PRO A 1 275 ? -31.139 -3.046 -39.796 1.00 40.75 275 PRO A N 1
ATOM 2052 C CA . PRO A 1 275 ? -30.055 -3.105 -40.784 1.00 40.75 275 PRO A CA 1
ATOM 2053 C C . PRO A 1 275 ? -28.968 -2.016 -40.582 1.00 40.75 275 PRO A C 1
ATOM 2055 O O . PRO A 1 275 ? -29.197 -0.951 -40.007 1.00 40.75 275 PRO A O 1
ATOM 2058 N N . GLU A 1 276 ? -27.778 -2.273 -41.132 1.00 38.06 276 GLU A N 1
ATOM 2059 C CA . GLU A 1 276 ? -26.636 -1.348 -41.237 1.00 38.06 276 GLU A CA 1
ATOM 2060 C C . GLU A 1 276 ? -26.946 -0.052 -42.020 1.00 38.06 276 GLU A C 1
ATOM 2062 O O . GLU A 1 276 ? -27.704 -0.082 -42.998 1.00 38.06 276 GLU A O 1
ATOM 2067 N N . PRO A 1 277 ? -26.221 1.055 -41.755 1.00 34.59 277 PRO A N 1
ATOM 2068 C CA . PRO A 1 277 ? -25.995 2.087 -42.750 1.00 34.59 277 PRO A CA 1
ATOM 2069 C C . PRO A 1 277 ? -24.545 2.089 -43.265 1.00 34.59 277 PRO A C 1
ATOM 2071 O O . PRO A 1 277 ? -23.587 2.424 -42.577 1.00 34.59 277 PRO A O 1
ATOM 2074 N N . LYS A 1 278 ? -24.472 1.727 -44.545 1.00 29.86 278 LYS A N 1
ATOM 2075 C CA . LYS A 1 278 ? -23.531 2.072 -45.620 1.00 29.86 278 LYS A CA 1
ATOM 2076 C C . LYS A 1 278 ? -22.412 3.092 -45.344 1.00 29.86 278 LYS A C 1
ATOM 2078 O O . LYS A 1 278 ? -22.642 4.259 -45.044 1.00 29.86 278 LYS A O 1
ATOM 2083 N N . VAL A 1 279 ? -21.220 2.618 -45.703 1.00 30.31 279 VAL A N 1
ATOM 2084 C CA . VAL A 1 279 ? -20.086 3.284 -46.365 1.00 30.31 279 VAL A CA 1
ATOM 2085 C C . VAL A 1 279 ? -20.452 4.561 -47.141 1.00 30.31 279 VAL A C 1
ATOM 2087 O O . VAL A 1 279 ? -21.320 4.541 -48.016 1.00 30.31 279 VAL A O 1
ATOM 2090 N N . SER A 1 280 ? -19.678 5.626 -46.917 1.00 31.72 280 SER A N 1
ATOM 2091 C CA . SER A 1 280 ? -19.410 6.654 -47.925 1.00 31.72 280 SER A CA 1
ATOM 2092 C C . SER A 1 280 ? -17.899 6.805 -48.106 1.00 31.72 280 SER A C 1
ATOM 2094 O O . SER A 1 280 ? -17.218 7.395 -47.268 1.00 31.72 280 SER A O 1
ATOM 2096 N N . GLU A 1 281 ? -17.393 6.264 -49.211 1.00 31.41 281 GLU A N 1
ATOM 2097 C CA . GLU A 1 281 ? -16.175 6.743 -49.855 1.00 31.41 281 GLU A CA 1
ATOM 2098 C C . GLU A 1 281 ? -16.453 8.127 -50.458 1.00 31.41 281 GLU A C 1
ATOM 2100 O O . GLU A 1 281 ? -17.474 8.333 -51.117 1.00 31.41 281 GLU A O 1
ATOM 2105 N N . ALA A 1 282 ? -15.524 9.058 -50.265 1.00 29.11 282 ALA A N 1
ATOM 2106 C CA . ALA A 1 282 ? -15.263 10.129 -51.214 1.00 29.11 282 ALA A CA 1
ATOM 2107 C C . ALA A 1 282 ? -13.759 10.414 -51.199 1.00 29.11 282 ALA A C 1
ATOM 2109 O O . ALA A 1 282 ? -13.147 10.616 -50.150 1.00 29.11 282 ALA A O 1
ATOM 2110 N N . SER A 1 283 ? -13.213 10.308 -52.399 1.00 29.70 283 SER A N 1
ATOM 2111 C CA . SER A 1 283 ? -11.831 10.330 -52.840 1.00 29.70 283 SER A CA 1
ATOM 2112 C C . SER A 1 283 ? -11.233 11.738 -52.939 1.00 29.70 283 SER A C 1
ATOM 2114 O O . SER A 1 283 ? -11.935 12.738 -52.808 1.00 29.70 283 SER A O 1
ATOM 2116 N N . ASP A 1 284 ? -9.941 11.735 -53.296 1.00 29.22 284 ASP A N 1
ATOM 2117 C CA . ASP A 1 284 ? -9.167 12.788 -53.975 1.00 29.22 284 ASP A CA 1
ATOM 2118 C C . ASP A 1 284 ? -8.520 13.853 -53.065 1.00 29.22 284 ASP A C 1
ATOM 2120 O O . ASP A 1 284 ? -9.155 14.425 -52.193 1.00 29.22 284 ASP A O 1
ATOM 2124 N N . ALA A 1 285 ? -7.238 14.203 -53.188 1.00 30.09 285 ALA A N 1
ATOM 2125 C CA . ALA A 1 285 ? -6.201 13.832 -54.141 1.00 30.09 285 ALA A CA 1
ATOM 2126 C C . ALA A 1 285 ? -4.821 14.066 -53.502 1.00 30.09 285 ALA A C 1
ATOM 2128 O O . ALA A 1 285 ? -4.652 14.908 -52.619 1.00 30.09 285 ALA A O 1
ATOM 2129 N N . ALA A 1 286 ? -3.842 13.308 -53.986 1.00 29.06 286 ALA A N 1
ATOM 2130 C CA . ALA A 1 286 ? -2.429 13.584 -53.817 1.00 29.06 286 ALA A CA 1
ATOM 2131 C C . ALA A 1 286 ? -2.044 14.864 -54.572 1.00 29.06 286 ALA A C 1
ATOM 2133 O O . ALA A 1 286 ? -2.473 15.051 -55.707 1.00 29.06 286 ALA A O 1
ATOM 2134 N N . GLU A 1 287 ? -1.165 15.673 -53.987 1.00 30.81 287 GLU A N 1
ATOM 2135 C CA . GLU A 1 287 ? -0.263 16.512 -54.768 1.00 30.81 287 GLU A CA 1
ATOM 2136 C C . GLU A 1 287 ? 1.134 16.468 -54.144 1.00 30.81 287 GLU A C 1
ATOM 2138 O O . GLU A 1 287 ? 1.361 16.739 -52.965 1.00 30.81 287 GLU A O 1
ATOM 2143 N N . GLU A 1 288 ? 2.034 15.987 -54.985 1.00 32.19 288 GLU A N 1
ATOM 2144 C CA . GLU A 1 288 ? 3.458 15.779 -54.834 1.00 32.19 288 GLU A CA 1
ATOM 2145 C C . GLU A 1 288 ? 4.150 17.053 -55.334 1.00 32.19 288 GLU A C 1
ATOM 2147 O O . GLU A 1 288 ? 3.976 17.410 -56.492 1.00 32.19 288 GLU A O 1
ATOM 2152 N N . GLU A 1 289 ? 4.950 17.731 -54.509 1.00 30.14 289 GLU A N 1
ATOM 2153 C CA . GLU A 1 289 ? 5.980 18.647 -55.016 1.00 30.14 289 GLU A CA 1
ATOM 2154 C C . GLU A 1 289 ? 7.207 18.660 -54.090 1.00 30.14 289 GLU A C 1
ATOM 2156 O O . GLU A 1 289 ? 7.169 19.065 -52.928 1.00 30.14 289 GLU A O 1
ATOM 2161 N N . ALA A 1 290 ? 8.329 18.230 -54.657 1.00 31.45 290 ALA A N 1
ATOM 2162 C CA . ALA A 1 290 ? 9.693 18.583 -54.279 1.00 31.45 290 ALA A CA 1
ATOM 2163 C C . ALA A 1 290 ? 10.374 19.139 -55.549 1.00 31.45 290 ALA A C 1
ATOM 2165 O O . ALA A 1 290 ? 9.851 18.939 -56.645 1.00 31.45 290 ALA A O 1
ATOM 2166 N N . PRO A 1 291 ? 11.618 19.639 -55.504 1.00 42.94 291 PRO A N 1
ATOM 2167 C CA . PRO A 1 291 ? 12.255 20.592 -54.594 1.00 42.94 291 PRO A CA 1
ATOM 2168 C C . PRO A 1 291 ? 12.717 21.852 -55.376 1.00 42.94 291 PRO A C 1
ATOM 2170 O O . PRO A 1 291 ? 12.745 21.850 -56.607 1.00 42.94 291 PRO A O 1
ATOM 2173 N N . LYS A 1 292 ? 13.166 22.918 -54.697 1.00 31.27 292 LYS A N 1
ATOM 2174 C CA . LYS A 1 292 ? 14.005 23.953 -55.335 1.00 31.27 292 LYS A CA 1
ATOM 2175 C C . LYS A 1 292 ? 15.182 24.349 -54.451 1.00 31.27 292 LYS A C 1
ATOM 2177 O O . LYS A 1 292 ? 15.011 24.901 -53.368 1.00 31.27 292 LYS A O 1
ATOM 2182 N N . GLU A 1 293 ? 16.361 24.025 -54.966 1.00 33.50 293 GLU A N 1
ATOM 2183 C CA . GLU A 1 293 ? 17.635 24.675 -54.688 1.00 33.50 293 GLU A CA 1
ATOM 2184 C C . GLU A 1 293 ? 17.571 26.140 -55.149 1.00 33.50 293 GLU A C 1
ATOM 2186 O O . GLU A 1 293 ? 16.930 26.431 -56.160 1.00 33.50 293 GLU A O 1
ATOM 2191 N N . ASP A 1 294 ? 18.270 27.043 -54.459 1.00 29.67 294 ASP A N 1
ATOM 2192 C CA . ASP A 1 294 ? 19.093 28.015 -55.178 1.00 29.67 294 ASP A CA 1
ATOM 2193 C C . ASP A 1 294 ? 20.286 28.479 -54.332 1.00 29.67 294 ASP A C 1
ATOM 2195 O O . ASP A 1 294 ? 20.218 28.628 -53.106 1.00 29.67 294 ASP A O 1
ATOM 2199 N N . GLU A 1 295 ? 21.398 28.622 -55.035 1.00 34.28 295 GLU A N 1
ATOM 2200 C CA . GLU A 1 295 ? 22.762 28.815 -54.566 1.00 34.28 295 GLU A CA 1
ATOM 2201 C C . GLU A 1 295 ? 23.069 30.286 -54.228 1.00 34.28 295 GLU A C 1
ATOM 2203 O O . GLU A 1 295 ? 22.530 31.204 -54.838 1.00 34.28 295 GLU A O 1
ATOM 2208 N N . SER A 1 296 ? 24.056 30.528 -53.353 1.00 30.34 296 SER A N 1
ATOM 2209 C CA . SER A 1 296 ? 25.006 31.635 -53.568 1.00 30.34 296 SER A CA 1
ATOM 2210 C C . SER A 1 296 ? 26.344 31.409 -52.839 1.00 30.34 296 SER A C 1
ATOM 2212 O O . SER A 1 296 ? 26.480 31.656 -51.642 1.00 30.34 296 SER A O 1
ATOM 2214 N N . GLU A 1 297 ? 27.300 30.886 -53.608 1.00 30.98 297 GLU A N 1
ATOM 2215 C CA . GLU A 1 297 ? 28.726 31.247 -53.739 1.00 30.98 297 GLU A CA 1
ATOM 2216 C C . GLU A 1 297 ? 29.644 31.576 -52.524 1.00 30.98 297 GLU A C 1
ATOM 2218 O O . GLU A 1 297 ? 29.463 32.509 -51.747 1.00 30.98 297 GLU A O 1
ATOM 2223 N N . SER A 1 298 ? 30.765 30.832 -52.500 1.00 32.84 298 SER A N 1
ATOM 2224 C CA . SER A 1 298 ? 32.086 31.070 -51.858 1.00 32.84 298 SER A CA 1
ATOM 2225 C C . SER A 1 298 ? 32.947 32.063 -52.708 1.00 32.84 298 SER A C 1
ATOM 2227 O O . SER A 1 298 ? 32.368 32.630 -53.630 1.00 32.84 298 SER A O 1
ATOM 2229 N N . PRO A 1 299 ? 34.302 32.263 -52.607 1.00 49.84 299 PRO A N 1
ATOM 2230 C CA . PRO A 1 299 ? 35.361 31.847 -51.650 1.00 49.84 299 PRO A CA 1
ATOM 2231 C C . PRO A 1 299 ? 36.481 32.908 -51.356 1.00 49.84 299 PRO A C 1
ATOM 2233 O O . PRO A 1 299 ? 36.566 33.940 -52.016 1.00 49.84 299 PRO A O 1
ATOM 2236 N N . ARG A 1 300 ? 37.430 32.603 -50.434 1.00 32.09 300 ARG A N 1
ATOM 2237 C CA . ARG A 1 300 ? 38.914 32.875 -50.498 1.00 32.09 300 ARG A CA 1
ATOM 2238 C C . ARG A 1 300 ? 39.622 32.450 -49.182 1.00 32.09 300 ARG A C 1
ATOM 2240 O O . ARG A 1 300 ? 39.373 33.028 -48.137 1.00 32.09 300 ARG A O 1
ATOM 2247 N N . GLN A 1 301 ? 40.339 31.317 -49.124 1.00 34.28 301 GLN A N 1
ATOM 2248 C CA . GLN A 1 301 ? 41.791 31.078 -49.349 1.00 34.28 301 GLN A CA 1
ATOM 2249 C C . GLN A 1 301 ? 42.817 31.673 -48.340 1.00 34.28 301 GLN A C 1
ATOM 2251 O O . GLN A 1 301 ? 43.121 32.859 -48.405 1.00 34.28 301 GLN A O 1
ATOM 2256 N N . ARG A 1 302 ? 43.487 30.801 -47.549 1.00 32.59 302 ARG A N 1
ATOM 2257 C CA . ARG A 1 302 ? 44.973 30.641 -47.423 1.00 32.59 302 ARG A CA 1
ATOM 2258 C C . ARG A 1 302 ? 45.334 29.514 -46.417 1.00 32.59 302 ARG A C 1
ATOM 2260 O O . ARG A 1 302 ? 44.896 29.571 -45.282 1.00 32.59 302 ARG A O 1
ATOM 2267 N N . VAL A 1 303 ? 45.916 28.377 -46.844 1.00 34.91 303 VAL A N 1
ATOM 2268 C CA . VAL A 1 303 ? 47.368 27.999 -46.828 1.00 34.91 303 VAL A CA 1
ATOM 2269 C C . VAL A 1 303 ? 47.974 27.955 -45.402 1.00 34.91 303 VAL A C 1
ATOM 2271 O O . VAL A 1 303 ? 47.944 28.970 -44.732 1.00 34.91 303 VAL A O 1
ATOM 2274 N N . GLY A 1 304 ? 48.612 26.900 -44.865 1.00 31.70 304 GLY A N 1
ATOM 2275 C CA . GLY A 1 304 ? 49.026 25.578 -45.358 1.00 31.70 304 GLY A CA 1
ATOM 2276 C C . GLY A 1 304 ? 49.947 24.827 -44.351 1.00 31.70 304 GLY A C 1
ATOM 2277 O O . GLY A 1 304 ? 50.407 25.415 -43.383 1.00 31.70 304 GLY A O 1
ATOM 2278 N N . ARG A 1 305 ? 50.245 23.545 -44.665 1.00 34.31 305 ARG A N 1
ATOM 2279 C CA . ARG A 1 305 ? 51.334 22.626 -44.188 1.00 34.31 305 ARG A CA 1
ATOM 2280 C C . ARG A 1 305 ? 51.344 22.160 -42.707 1.00 34.31 305 ARG A C 1
ATOM 2282 O O . ARG A 1 305 ? 51.583 22.943 -41.809 1.00 34.31 305 ARG A O 1
ATOM 2289 N N . ARG A 1 306 ? 51.052 20.883 -42.378 1.00 38.88 306 ARG A N 1
ATOM 2290 C CA . ARG A 1 306 ? 51.895 19.639 -42.392 1.00 38.88 306 ARG A CA 1
ATOM 2291 C C . ARG A 1 306 ? 53.269 19.749 -41.682 1.00 38.88 306 ARG A C 1
ATOM 2293 O O . ARG A 1 306 ? 54.173 20.303 -42.294 1.00 38.88 306 ARG A O 1
ATOM 2300 N N . ARG A 1 307 ? 53.478 19.060 -40.535 1.00 37.16 307 ARG A N 1
ATOM 2301 C CA . ARG A 1 307 ? 54.142 17.724 -40.366 1.00 37.16 307 ARG A CA 1
ATOM 2302 C C . ARG A 1 307 ? 54.725 17.473 -38.941 1.00 37.16 307 ARG A C 1
ATOM 2304 O O . ARG A 1 307 ? 55.426 18.317 -38.412 1.00 37.16 307 ARG A O 1
ATOM 2311 N N . SER A 1 308 ? 54.527 16.233 -38.461 1.00 34.97 308 SER A N 1
ATOM 2312 C CA . SER A 1 308 ? 55.464 15.360 -37.701 1.00 34.97 308 SER A CA 1
ATOM 2313 C C . SER A 1 308 ? 55.708 15.516 -36.180 1.00 34.97 308 SER A C 1
ATOM 2315 O O . SER A 1 308 ? 56.287 16.489 -35.719 1.00 34.97 308 SER A O 1
ATOM 2317 N N . ARG A 1 309 ? 55.403 14.429 -35.437 1.00 42.28 309 ARG A N 1
ATOM 2318 C CA . ARG A 1 309 ? 55.995 14.021 -34.133 1.00 42.28 309 ARG A CA 1
ATOM 2319 C C . ARG A 1 309 ? 57.503 13.705 -34.275 1.00 42.28 309 ARG A C 1
ATOM 2321 O O . ARG A 1 309 ? 57.919 13.365 -35.385 1.00 42.28 309 ARG A O 1
ATOM 2328 N N . PRO A 1 310 ? 58.295 13.716 -33.179 1.00 48.81 310 PRO A N 1
ATOM 2329 C CA . PRO A 1 310 ? 58.664 12.435 -32.541 1.00 48.81 310 PRO A CA 1
ATOM 2330 C C . PRO A 1 310 ? 58.868 12.459 -31.002 1.00 48.81 310 PRO A C 1
ATOM 2332 O O . PRO A 1 310 ? 58.990 13.499 -30.366 1.00 48.81 310 PRO A O 1
ATOM 2335 N N . VAL A 1 311 ? 58.895 11.244 -30.445 1.00 51.03 311 VAL A N 1
ATOM 2336 C CA . VAL A 1 311 ? 59.184 10.808 -29.059 1.00 51.03 311 VAL A CA 1
ATOM 2337 C C . VAL A 1 311 ? 60.684 10.941 -28.709 1.00 51.03 311 VAL A C 1
ATOM 2339 O O . VAL A 1 311 ? 61.499 10.760 -29.613 1.00 51.03 311 VAL A O 1
ATOM 2342 N N . PRO A 1 312 ? 61.079 11.127 -27.428 1.00 53.91 312 PRO A N 1
ATOM 2343 C CA . PRO A 1 312 ? 62.442 10.857 -26.949 1.00 53.91 312 PRO A CA 1
ATOM 2344 C C . PRO A 1 312 ? 62.545 9.641 -25.978 1.00 53.91 312 PRO A C 1
ATOM 2346 O O . PRO A 1 312 ? 61.525 9.125 -25.519 1.00 53.91 312 PRO A O 1
ATOM 2349 N N . PRO A 1 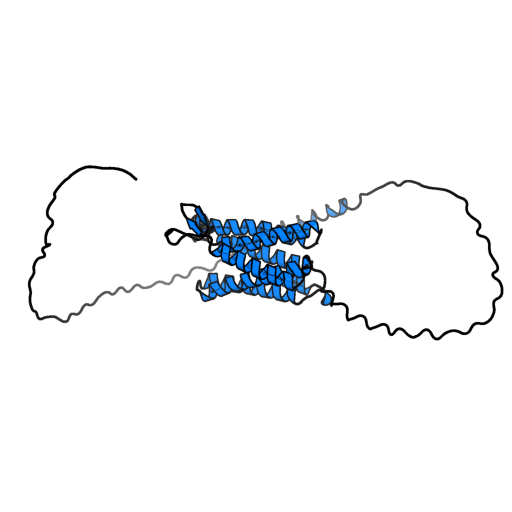313 ? 63.765 9.122 -25.711 1.00 52.75 313 PRO A N 1
ATOM 2350 C CA . PRO A 1 313 ? 64.058 7.680 -25.707 1.00 52.75 313 PRO A CA 1
ATOM 2351 C C . PRO A 1 313 ? 64.224 7.006 -24.325 1.00 52.75 313 PRO A C 1
ATOM 2353 O O . PRO A 1 313 ? 64.470 7.653 -23.312 1.00 52.75 313 PRO A O 1
ATOM 2356 N N . LYS A 1 314 ? 64.175 5.661 -24.332 1.00 42.22 314 LYS A N 1
ATOM 2357 C CA . LYS A 1 314 ? 64.672 4.737 -23.287 1.00 42.22 314 LYS A CA 1
ATOM 2358 C C . LYS A 1 314 ? 66.144 4.365 -23.531 1.00 42.22 314 LYS A C 1
ATOM 2360 O O . LYS A 1 314 ? 66.474 4.093 -24.681 1.00 42.22 314 LYS A O 1
ATOM 2365 N N . ALA A 1 315 ? 66.940 4.211 -22.460 1.00 43.47 315 ALA A N 1
ATOM 2366 C CA . ALA A 1 315 ? 68.026 3.214 -22.264 1.00 43.47 315 ALA A CA 1
ATOM 2367 C C . ALA A 1 315 ? 68.848 3.522 -20.977 1.00 43.47 315 ALA A C 1
ATOM 2369 O O . ALA A 1 315 ? 68.821 4.676 -20.556 1.00 43.47 315 ALA A O 1
ATOM 2370 N N . PRO A 1 316 ? 69.669 2.599 -20.412 1.00 53.75 316 PRO A N 1
ATOM 2371 C CA . PRO A 1 316 ? 69.733 1.138 -20.572 1.00 53.75 316 PRO A CA 1
ATOM 2372 C C . PRO A 1 316 ? 69.795 0.342 -19.237 1.00 53.75 316 PRO A C 1
ATOM 2374 O O . PRO A 1 316 ? 69.873 0.876 -18.137 1.00 53.75 316 PRO A O 1
ATOM 2377 N N . PHE A 1 317 ? 69.777 -0.984 -19.396 1.00 40.81 317 PHE A N 1
ATOM 2378 C CA . PHE A 1 317 ? 70.020 -2.047 -18.416 1.00 40.81 317 PHE A CA 1
ATOM 2379 C C . PHE A 1 317 ? 71.411 -2.014 -17.744 1.00 40.81 317 PHE A C 1
ATOM 2381 O O . PHE A 1 317 ? 72.419 -1.802 -18.412 1.00 40.81 317 PHE A O 1
ATOM 2388 N N . GLY A 1 318 ? 71.451 -2.426 -16.470 1.00 34.22 318 GLY A N 1
ATOM 2389 C CA . GLY A 1 318 ? 72.610 -2.980 -15.757 1.00 34.22 318 GLY A CA 1
ATOM 2390 C C . GLY A 1 318 ? 72.121 -3.916 -14.636 1.00 34.22 318 GLY A C 1
ATOM 2391 O O . GLY A 1 318 ? 71.202 -3.567 -13.905 1.00 34.22 318 GLY A O 1
ATOM 2392 N N . ARG A 1 319 ? 72.661 -5.135 -14.558 1.00 42.44 319 ARG A N 1
ATOM 2393 C CA . ARG A 1 319 ? 72.266 -6.276 -13.691 1.00 42.44 319 ARG A CA 1
ATOM 2394 C C . ARG A 1 319 ? 73.489 -6.652 -12.794 1.00 42.44 319 ARG A C 1
ATOM 2396 O O . ARG A 1 319 ? 74.543 -6.068 -13.014 1.00 42.44 319 ARG A O 1
ATOM 2403 N N . PRO A 1 320 ? 73.469 -7.719 -11.966 1.00 58.53 320 PRO A N 1
ATOM 2404 C CA . PRO A 1 320 ? 73.053 -7.820 -10.551 1.00 58.53 320 PRO A CA 1
ATOM 2405 C C . PRO A 1 320 ? 74.185 -8.228 -9.557 1.00 58.53 320 PRO A C 1
ATOM 2407 O O . PRO A 1 320 ? 75.107 -8.925 -9.956 1.00 58.53 320 PRO A O 1
ATOM 2410 N N . GLU A 1 321 ? 74.025 -7.990 -8.245 1.00 41.22 321 GLU A N 1
ATOM 2411 C CA . GLU A 1 321 ? 74.688 -8.731 -7.131 1.00 41.22 321 GLU A CA 1
ATOM 2412 C C . GLU A 1 321 ? 73.729 -8.739 -5.914 1.00 41.22 321 GLU A C 1
ATOM 2414 O O . GLU A 1 321 ? 73.195 -7.695 -5.564 1.00 41.22 321 GLU A O 1
ATOM 2419 N N . ARG A 1 322 ? 73.141 -9.875 -5.494 1.00 41.97 322 ARG A N 1
ATOM 2420 C CA . ARG A 1 322 ? 73.572 -10.928 -4.533 1.00 41.97 322 ARG A CA 1
ATOM 2421 C C . ARG A 1 322 ? 73.773 -10.496 -3.063 1.00 41.97 322 ARG A C 1
ATOM 2423 O O . ARG A 1 322 ? 74.624 -9.669 -2.788 1.00 41.97 322 ARG A O 1
ATOM 2430 N N . ALA A 1 323 ? 73.116 -11.277 -2.180 1.00 38.78 323 ALA A N 1
ATOM 2431 C CA . ALA A 1 323 ? 73.375 -11.520 -0.742 1.00 38.78 323 ALA A CA 1
ATOM 2432 C C . ALA A 1 323 ? 73.038 -10.339 0.206 1.00 38.78 323 ALA A C 1
ATOM 2434 O O . ALA A 1 323 ? 73.218 -9.197 -0.168 1.00 38.78 323 ALA A O 1
ATOM 2435 N N . SER A 1 324 ? 72.520 -10.472 1.434 1.00 39.38 324 SER A N 1
ATOM 2436 C CA . SER A 1 324 ? 72.367 -11.584 2.383 1.00 39.38 324 SER A CA 1
ATOM 2437 C C . SER A 1 324 ? 71.632 -11.070 3.647 1.00 39.38 324 SER A C 1
ATOM 2439 O O . SER A 1 324 ? 71.779 -9.907 3.999 1.00 39.38 324 SER A O 1
ATOM 2441 N N . THR A 1 325 ? 70.949 -11.988 4.349 1.00 42.88 325 THR A N 1
ATOM 2442 C CA . THR A 1 325 ? 70.818 -12.118 5.827 1.00 42.88 325 THR A CA 1
ATOM 2443 C C . THR A 1 325 ? 69.997 -11.131 6.679 1.00 42.88 325 THR A C 1
ATOM 2445 O O . THR A 1 325 ? 70.350 -9.973 6.828 1.00 42.88 325 THR A O 1
ATOM 2448 N N . GLN A 1 326 ? 68.997 -11.725 7.356 1.00 44.59 326 GLN A N 1
ATOM 2449 C CA . GLN A 1 326 ? 68.757 -11.732 8.817 1.00 44.59 326 GLN A CA 1
ATOM 2450 C C . GLN A 1 326 ? 68.745 -10.393 9.573 1.00 44.59 326 GLN A C 1
ATOM 2452 O O . GLN A 1 326 ? 69.803 -9.854 9.887 1.00 44.59 326 GLN A O 1
ATOM 2457 N N . SER A 1 327 ? 67.583 -9.992 10.092 1.00 47.25 327 SER A N 1
ATOM 2458 C CA . SER A 1 327 ? 67.122 -10.219 11.485 1.00 47.25 327 SER A CA 1
ATOM 2459 C C . SER A 1 327 ? 65.853 -9.419 11.751 1.00 47.25 327 SER A C 1
ATOM 2461 O O . SER A 1 327 ? 65.767 -8.285 11.232 1.00 47.25 327 SER A O 1
#

Organism: NCBI:txid1774969